Protein AF-A0A9D7RSH6-F1 (afdb_monomer)

Solvent-accessible surface area (backbone atoms only — not comparable to full-atom values): 16339 Å² total; per-residue (Å²): 136,85,84,79,80,80,79,78,80,77,78,83,67,86,70,54,50,51,29,40,38,40,23,64,72,60,73,62,22,91,37,35,34,39,34,37,24,35,71,88,44,48,74,79,46,72,53,39,40,54,39,78,49,76,45,75,46,57,65,42,49,34,26,41,41,39,37,19,75,82,40,64,25,33,75,85,49,49,45,36,40,33,40,73,89,63,92,52,68,54,73,48,64,48,83,54,39,39,57,53,76,46,77,47,81,37,72,92,66,45,64,77,40,71,88,59,44,59,95,79,36,42,30,32,41,39,37,22,43,36,43,78,52,27,92,34,27,37,39,36,38,19,36,94,84,34,74,63,47,69,53,41,33,56,36,74,51,48,44,54,43,50,75,43,56,35,37,40,41,38,38,17,81,76,43,57,22,32,59,78,21,37,43,34,34,18,42,84,87,65,51,75,76,44,74,49,60,46,82,52,39,40,61,48,75,49,72,43,50,36,88,78,55,89,52,84,66,94,68,92,75,76,91,75,92,75,92,81,85,91,87,90,73,101,67,89,70,89,70,94,72,73,95,82,82,82,84,89,66,96,72,83,74,88,71,97,75,81,79,80,89,75,82,78,92,79,83,89,80,133

Mean predicted aligned error: 14.16 Å

Secondary structure (DSSP, 8-state):
------------PPP-EEEEEEE---TTGGGEEEEEEETTS-EEEEE-SSEEEEEEE-SEEEEEEEEESSSB--TT--EEEEESSSS-EEEE---SBSEEEEEEEESS--TT-TT-PPTT-EEEEEEE---S-GGGEEEEEEETTEEEEEEETT-EEEEEE-SEEEEEEEEETTSB--TT--EEEE-TTS-EEEEE---SBSEEEEEEEETT-----SSS------------S---------SS-----S-----S--------------

Radius of gyration: 22.79 Å; Cα contacts (8 Å, |Δi|>4): 551; chains: 1; bounding box: 54×53×78 Å

pLDDT: mean 76.97, std 23.94, range [24.97, 98.25]

Structure (mmCIF, N/CA/C/O backbone):
data_AF-A0A9D7RSH6-F1
#
_entry.id   AF-A0A9D7RSH6-F1
#
loop_
_atom_site.group_PDB
_atom_site.id
_atom_site.type_symbol
_atom_site.label_atom_id
_atom_site.label_alt_id
_atom_site.label_comp_id
_atom_site.label_asym_id
_atom_site.label_entity_id
_atom_site.label_seq_id
_atom_site.pdbx_PDB_ins_code
_atom_site.Cartn_x
_atom_site.Cartn_y
_atom_site.Cartn_z
_atom_site.occupancy
_atom_site.B_iso_or_equiv
_atom_site.auth_seq_id
_atom_site.auth_comp_id
_atom_site.auth_asym_id
_atom_site.auth_atom_id
_atom_site.pdbx_PDB_model_num
ATOM 1 N N . MET A 1 1 ? -21.575 -18.033 -53.664 1.00 45.16 1 MET A N 1
ATOM 2 C CA . MET A 1 1 ? -20.459 -17.195 -53.187 1.00 45.16 1 MET A CA 1
ATOM 3 C C . MET A 1 1 ? -20.477 -17.285 -51.669 1.00 45.16 1 MET A C 1
ATOM 5 O O . MET A 1 1 ? -21.294 -16.625 -51.048 1.00 45.16 1 MET A O 1
ATOM 9 N N . HIS A 1 2 ? -19.735 -18.239 -51.100 1.00 44.03 2 HIS A N 1
ATOM 10 C CA . HIS A 1 2 ? -19.647 -18.417 -49.647 1.00 44.03 2 HIS A CA 1
ATOM 11 C C . HIS A 1 2 ? -18.603 -17.429 -49.134 1.00 44.03 2 HIS A C 1
ATOM 13 O O . HIS A 1 2 ? -17.428 -17.548 -49.476 1.00 44.03 2 HIS A O 1
ATOM 19 N N . LEU A 1 3 ? -19.058 -16.417 -48.401 1.00 42.12 3 LEU A N 1
ATOM 20 C CA . LEU A 1 3 ? -18.201 -15.422 -47.776 1.00 42.12 3 LEU A CA 1
ATOM 21 C C . LEU A 1 3 ? -17.600 -16.057 -46.517 1.00 42.12 3 LEU A C 1
ATOM 23 O O . LEU A 1 3 ? -18.289 -16.240 -45.518 1.00 42.12 3 LEU A O 1
ATOM 27 N N . LEU A 1 4 ? -16.337 -16.466 -46.609 1.00 45.03 4 LEU A N 1
ATOM 28 C CA . LEU A 1 4 ? -15.576 -16.985 -45.481 1.00 45.03 4 LEU A CA 1
ATOM 29 C C . LEU A 1 4 ? -15.123 -15.787 -44.631 1.00 45.03 4 LEU A C 1
ATOM 31 O O . LEU A 1 4 ? -14.214 -15.058 -45.022 1.00 45.03 4 LEU A O 1
ATOM 35 N N . LEU A 1 5 ? -15.790 -15.557 -43.501 1.00 51.59 5 LEU A N 1
ATOM 36 C CA . LEU A 1 5 ? -15.330 -14.629 -42.468 1.00 51.59 5 LEU A CA 1
ATOM 37 C C . LEU A 1 5 ? -14.086 -15.239 -41.811 1.00 51.59 5 LEU A C 1
ATOM 39 O O . LEU A 1 5 ? -14.193 -16.165 -41.010 1.00 51.59 5 LEU A O 1
ATOM 43 N N . MET A 1 6 ? -12.901 -14.749 -42.178 1.00 48.19 6 MET A N 1
ATOM 44 C CA . MET A 1 6 ? -11.692 -14.986 -41.394 1.00 48.19 6 MET A CA 1
ATOM 45 C C . MET A 1 6 ? -11.809 -14.170 -40.106 1.00 48.19 6 MET A C 1
ATOM 47 O O . MET A 1 6 ? -11.619 -12.956 -40.120 1.00 48.19 6 MET A O 1
ATOM 51 N N . ALA A 1 7 ? -12.152 -14.835 -39.005 1.00 54.75 7 ALA A N 1
ATOM 52 C CA . ALA A 1 7 ? -11.973 -14.275 -37.677 1.00 54.75 7 ALA A CA 1
ATOM 53 C C . ALA A 1 7 ? -10.465 -14.172 -37.417 1.00 54.75 7 ALA A C 1
ATOM 55 O O . ALA A 1 7 ? -9.777 -15.185 -37.292 1.00 54.75 7 ALA A O 1
ATOM 56 N N . TRP A 1 8 ? -9.947 -12.947 -37.399 1.00 47.78 8 TRP A N 1
ATOM 57 C CA . TRP A 1 8 ? -8.627 -12.667 -36.858 1.00 47.78 8 TRP A CA 1
ATOM 58 C C . TRP A 1 8 ? -8.730 -12.834 -35.345 1.00 47.78 8 TRP A C 1
ATOM 60 O O . TRP A 1 8 ? -9.403 -12.051 -34.678 1.00 47.78 8 TRP A O 1
ATOM 70 N N . SER A 1 9 ? -8.108 -13.877 -34.803 1.00 55.28 9 SER A N 1
ATOM 71 C CA . SER A 1 9 ? -7.824 -13.940 -33.375 1.00 55.28 9 SER A CA 1
ATOM 72 C C . SER A 1 9 ? -6.765 -12.880 -33.085 1.00 55.28 9 SER A C 1
ATOM 74 O O . SER A 1 9 ? -5.582 -13.101 -33.344 1.00 55.28 9 SER A O 1
ATOM 76 N N . ALA A 1 10 ? -7.189 -11.709 -32.614 1.00 47.53 10 ALA A N 1
ATOM 77 C CA . ALA A 1 10 ? -6.279 -10.799 -31.944 1.00 47.53 10 ALA A CA 1
ATOM 78 C C . ALA A 1 10 ? -5.839 -11.501 -30.658 1.00 47.53 10 ALA A C 1
ATOM 80 O O . ALA A 1 10 ? -6.637 -11.692 -29.743 1.00 47.53 10 ALA A O 1
ATOM 81 N N . SER A 1 11 ? -4.593 -11.963 -30.625 1.00 47.50 11 SER A N 1
ATOM 82 C CA . SER A 1 11 ? -3.943 -12.303 -29.368 1.00 47.50 11 SER A CA 1
ATOM 83 C C . SER A 1 11 ? -3.921 -11.022 -28.538 1.00 47.50 11 SER A C 1
ATOM 85 O O . SER A 1 11 ? -3.304 -10.044 -28.955 1.00 47.50 11 SER A O 1
ATOM 87 N N . ALA A 1 12 ? -4.650 -10.996 -27.425 1.00 46.03 12 ALA A N 1
ATOM 88 C CA . ALA A 1 12 ? -4.533 -9.931 -26.442 1.00 46.03 12 ALA A CA 1
ATOM 89 C C . ALA A 1 12 ? -3.177 -10.117 -25.754 1.00 46.03 12 ALA A C 1
ATOM 91 O O . ALA A 1 12 ? -3.017 -10.994 -24.909 1.00 46.03 12 ALA A O 1
ATOM 92 N N . TRP A 1 13 ? -2.173 -9.376 -26.209 1.00 46.97 13 TRP A N 1
ATOM 93 C CA . TRP A 1 13 ? -0.943 -9.205 -25.449 1.00 46.97 13 TRP A CA 1
ATOM 94 C C . TRP A 1 13 ? -1.297 -8.269 -24.297 1.00 46.97 13 TRP A C 1
ATOM 96 O O . TRP A 1 13 ? -1.930 -7.241 -24.546 1.00 46.97 13 TRP A O 1
ATOM 106 N N . ALA A 1 14 ? -0.945 -8.632 -23.063 1.00 52.25 14 ALA A N 1
ATOM 107 C CA . ALA A 1 14 ? -0.960 -7.670 -21.970 1.00 52.25 14 ALA A CA 1
ATOM 108 C C . ALA A 1 14 ? -0.128 -6.459 -22.421 1.00 52.25 14 ALA A C 1
ATOM 110 O O . ALA A 1 14 ? 1.012 -6.631 -22.860 1.00 52.25 14 ALA A O 1
ATOM 111 N N . GLN A 1 15 ? -0.741 -5.277 -22.440 1.00 77.62 15 GLN A N 1
ATOM 112 C CA . GLN A 1 15 ? -0.022 -4.041 -22.713 1.00 77.62 15 GLN A CA 1
ATOM 113 C C . GLN A 1 15 ? 0.612 -3.607 -21.393 1.00 77.62 15 GLN A C 1
ATOM 115 O O . GLN A 1 15 ? -0.079 -3.550 -20.381 1.00 77.62 15 GLN A O 1
ATOM 120 N N . CYS A 1 16 ? 1.921 -3.393 -21.406 1.00 88.88 16 CYS A N 1
ATOM 121 C CA . CYS A 1 16 ? 2.667 -2.801 -20.306 1.00 88.88 16 CYS A CA 1
ATOM 122 C C . CYS A 1 16 ? 3.519 -1.661 -20.858 1.00 88.88 16 CYS A C 1
ATOM 124 O O . CYS A 1 16 ? 3.879 -1.671 -22.043 1.00 88.88 16 CYS A O 1
ATOM 126 N N . SER A 1 17 ? 3.808 -0.701 -19.991 1.00 91.56 17 SER A N 1
ATOM 127 C CA . SER A 1 17 ? 4.704 0.422 -20.251 1.00 91.56 17 SER A CA 1
ATOM 128 C C . SER A 1 17 ? 6.061 0.121 -19.610 1.00 91.56 17 SER A C 1
ATOM 130 O O . SER A 1 17 ? 6.138 -0.634 -18.637 1.00 91.56 17 SER A O 1
ATOM 132 N N . ASN A 1 18 ? 7.153 0.630 -20.189 1.00 95.00 18 ASN A N 1
ATOM 133 C CA . ASN A 1 18 ? 8.483 0.409 -19.620 1.00 95.00 18 ASN A CA 1
ATOM 134 C C . ASN A 1 18 ? 8.782 1.476 -18.570 1.00 95.00 18 ASN A C 1
ATOM 136 O O . ASN A 1 18 ? 8.696 2.671 -18.858 1.00 95.00 18 ASN A O 1
ATOM 140 N N . TYR A 1 19 ? 9.194 1.024 -17.393 1.00 96.50 19 TYR A N 1
ATOM 141 C CA . TYR A 1 19 ? 9.607 1.866 -16.282 1.00 96.50 19 TYR A CA 1
ATOM 142 C C . TYR A 1 19 ? 11.041 1.536 -15.889 1.00 96.50 19 TYR A C 1
ATOM 144 O O . TYR A 1 19 ? 11.410 0.360 -15.862 1.00 96.50 19 TYR A O 1
ATOM 152 N N . ALA A 1 20 ? 11.833 2.550 -15.560 1.00 97.56 20 ALA A N 1
ATOM 153 C CA . ALA A 1 20 ? 13.077 2.369 -14.826 1.00 97.56 20 ALA A CA 1
ATOM 154 C C . ALA A 1 20 ? 12.808 2.570 -13.337 1.00 97.56 20 ALA A C 1
ATOM 156 O O . ALA A 1 20 ? 12.174 3.542 -12.943 1.00 97.56 20 ALA A O 1
ATOM 157 N N . ILE A 1 21 ? 13.281 1.631 -12.523 1.00 98.25 21 ILE A N 1
ATOM 158 C CA . ILE A 1 21 ? 13.309 1.746 -11.068 1.00 98.25 21 ILE A CA 1
ATOM 159 C C . ILE A 1 21 ? 14.763 1.903 -10.657 1.00 98.25 21 ILE A C 1
ATOM 161 O O . ILE A 1 21 ? 15.603 1.071 -11.025 1.00 98.25 21 ILE A O 1
ATOM 165 N N . SER A 1 22 ? 15.052 2.920 -9.856 1.00 97.75 22 SER A N 1
ATOM 166 C CA . SER A 1 22 ? 16.395 3.174 -9.351 1.00 97.75 22 SER A CA 1
ATOM 167 C C . SER A 1 22 ? 16.401 3.512 -7.872 1.00 97.75 22 SER A C 1
ATOM 169 O O . SER A 1 22 ? 15.460 4.083 -7.340 1.00 97.75 22 SER A O 1
ATOM 171 N N . MET A 1 23 ? 17.498 3.162 -7.212 1.00 97.38 23 MET A N 1
ATOM 172 C CA . MET A 1 23 ? 17.785 3.573 -5.848 1.00 97.38 23 MET A CA 1
ATOM 173 C C . MET A 1 23 ? 19.296 3.789 -5.719 1.00 97.38 23 MET A C 1
ATOM 175 O O . MET A 1 23 ? 20.070 2.901 -6.101 1.00 97.38 23 MET A O 1
ATOM 179 N N . PRO A 1 24 ? 19.757 4.953 -5.238 1.00 96.06 24 PRO A N 1
ATOM 180 C CA . PRO A 1 24 ? 21.179 5.239 -5.136 1.00 96.06 24 PRO A CA 1
ATOM 181 C C . PRO A 1 24 ? 21.860 4.405 -4.042 1.00 96.06 24 PRO A C 1
ATOM 183 O O . PRO A 1 24 ? 21.219 3.837 -3.165 1.00 96.06 24 PRO A O 1
ATOM 186 N N . ASP A 1 25 ? 23.190 4.348 -4.106 1.00 95.25 25 ASP A N 1
ATOM 187 C CA . ASP A 1 25 ? 24.035 3.868 -3.007 1.00 95.25 25 ASP A CA 1
ATOM 188 C C . ASP A 1 25 ? 24.193 4.982 -1.956 1.00 95.25 25 ASP A C 1
ATOM 190 O O . ASP A 1 25 ? 24.193 6.168 -2.312 1.00 95.25 25 ASP A O 1
ATOM 194 N N . GLY A 1 26 ? 24.371 4.630 -0.684 1.00 91.69 26 GLY A N 1
ATOM 195 C CA . GLY A 1 26 ? 24.457 5.606 0.399 1.00 91.69 26 GLY A CA 1
ATOM 196 C C . GLY A 1 26 ? 24.722 5.016 1.780 1.00 91.69 26 GLY A C 1
ATOM 197 O O . GLY A 1 26 ? 24.923 3.817 1.945 1.00 91.69 26 GLY A O 1
ATOM 198 N N . ASP A 1 27 ? 24.747 5.891 2.785 1.00 87.50 27 ASP A N 1
ATOM 199 C CA . ASP A 1 27 ? 24.724 5.449 4.180 1.00 87.50 27 ASP A CA 1
ATOM 200 C C . ASP A 1 27 ? 23.341 4.819 4.462 1.00 87.50 27 ASP A C 1
ATOM 202 O O . ASP A 1 27 ? 22.338 5.320 3.960 1.00 87.50 27 ASP A O 1
ATOM 206 N N . GLY A 1 28 ? 23.299 3.697 5.190 1.00 83.06 28 GLY A N 1
ATOM 207 C CA . GLY A 1 28 ? 22.054 2.950 5.444 1.00 83.06 28 GLY A CA 1
ATOM 208 C C . GLY A 1 28 ? 21.636 1.994 4.312 1.00 83.06 28 GLY A C 1
ATOM 209 O O . GLY A 1 28 ? 20.611 1.328 4.392 1.00 83.06 28 GLY A O 1
ATOM 210 N N . ASP A 1 29 ? 22.437 1.835 3.256 1.00 89.62 29 ASP A N 1
ATOM 211 C CA . ASP A 1 29 ? 22.107 0.967 2.114 1.00 89.62 29 ASP A CA 1
ATOM 212 C C . ASP A 1 29 ? 21.763 -0.489 2.504 1.00 89.62 29 ASP A C 1
ATOM 214 O O . ASP A 1 29 ? 20.804 -1.081 2.003 1.00 89.62 29 ASP A O 1
ATOM 218 N N . MET A 1 30 ? 22.526 -1.062 3.441 1.00 91.50 30 MET A N 1
ATOM 219 C CA . MET A 1 30 ? 22.414 -2.464 3.864 1.00 91.50 30 MET A CA 1
ATOM 220 C C . MET A 1 30 ? 21.165 -2.788 4.691 1.00 91.50 30 MET A C 1
ATOM 222 O O . MET A 1 30 ? 20.854 -3.970 4.860 1.00 91.50 30 MET A O 1
ATOM 226 N N . GLU A 1 31 ? 20.488 -1.786 5.247 1.00 94.88 31 GLU A N 1
ATOM 227 C CA . GLU A 1 31 ? 19.272 -1.976 6.047 1.00 94.88 31 GLU A CA 1
ATOM 228 C C . GLU A 1 31 ? 17.984 -1.785 5.245 1.00 94.88 31 GLU A C 1
ATOM 230 O O . GLU A 1 31 ? 16.930 -2.253 5.684 1.00 94.88 31 GLU A O 1
ATOM 235 N N . ILE A 1 32 ? 18.086 -1.209 4.044 1.00 96.56 32 ILE A N 1
ATOM 236 C CA . ILE A 1 32 ? 16.965 -0.949 3.146 1.00 96.56 32 ILE A CA 1
ATOM 237 C C . ILE A 1 32 ? 16.562 -2.216 2.396 1.00 96.56 32 ILE A C 1
ATOM 239 O O . ILE A 1 32 ? 17.363 -2.866 1.717 1.00 96.56 32 ILE A O 1
ATOM 243 N N . SER A 1 33 ? 15.268 -2.522 2.429 1.00 96.94 33 SER A N 1
ATOM 244 C CA . SER A 1 33 ? 14.661 -3.446 1.473 1.00 96.94 33 SER A CA 1
ATOM 245 C C . SER A 1 33 ? 13.260 -2.999 1.088 1.00 96.94 33 SER A C 1
ATOM 247 O O . SER A 1 33 ? 12.566 -2.343 1.862 1.00 96.94 33 SER A O 1
ATOM 249 N N . TRP A 1 34 ? 12.836 -3.345 -0.123 1.00 97.38 34 TRP A N 1
ATOM 250 C CA . TRP A 1 34 ? 11.531 -2.953 -0.637 1.00 97.38 34 TRP A CA 1
ATOM 251 C C . TRP A 1 34 ? 10.928 -4.008 -1.564 1.00 97.38 34 TRP A C 1
ATOM 253 O O . TRP A 1 34 ? 11.614 -4.902 -2.073 1.00 97.38 34 TRP A O 1
ATOM 263 N N . SER A 1 35 ? 9.617 -3.937 -1.775 1.00 96.88 35 SER A N 1
ATOM 264 C CA . SER A 1 35 ? 8.898 -4.763 -2.753 1.00 96.88 35 SER A CA 1
ATOM 265 C C . SER A 1 35 ? 7.771 -3.972 -3.400 1.00 96.88 35 SER A C 1
ATOM 267 O O . SER A 1 35 ? 6.958 -3.390 -2.696 1.00 96.88 35 SER A O 1
ATOM 269 N N . LEU A 1 36 ? 7.708 -3.984 -4.729 1.00 96.25 36 LEU A N 1
ATOM 270 C CA . LEU A 1 36 ? 6.624 -3.400 -5.511 1.00 96.25 36 LEU A CA 1
ATOM 271 C C . LEU A 1 36 ? 5.597 -4.489 -5.826 1.00 96.25 36 LEU A C 1
ATOM 273 O O . LEU A 1 36 ? 5.918 -5.487 -6.482 1.00 96.25 36 LEU A O 1
ATOM 277 N N . VAL A 1 37 ? 4.376 -4.300 -5.345 1.00 92.56 37 VAL A N 1
ATOM 278 C CA . VAL A 1 37 ? 3.291 -5.285 -5.406 1.00 92.56 37 VAL A CA 1
ATOM 279 C C . VAL A 1 37 ? 2.092 -4.672 -6.112 1.00 92.56 37 VAL A C 1
ATOM 281 O O . VAL A 1 37 ? 1.801 -3.505 -5.890 1.00 92.56 37 VAL A O 1
ATOM 284 N N . ASP A 1 38 ? 1.391 -5.428 -6.952 1.00 88.69 38 ASP A N 1
ATOM 285 C CA . ASP A 1 38 ? 0.098 -4.985 -7.478 1.00 88.69 38 ASP A CA 1
ATOM 286 C C . ASP A 1 38 ? -1.062 -5.266 -6.502 1.00 88.69 38 ASP A C 1
ATOM 288 O O . ASP A 1 38 ? -0.938 -5.973 -5.499 1.00 88.69 38 ASP A O 1
ATOM 292 N N . GLN A 1 39 ? -2.233 -4.728 -6.823 1.00 80.88 39 GLN A N 1
ATOM 293 C CA . GLN A 1 39 ? -3.479 -4.935 -6.074 1.00 80.88 39 GLN A CA 1
ATOM 294 C C . GLN A 1 39 ? -3.948 -6.403 -5.963 1.00 80.88 39 GLN A C 1
ATOM 296 O O . GLN A 1 39 ? -4.724 -6.733 -5.064 1.00 80.88 39 GLN A O 1
ATOM 301 N N . ASP A 1 40 ? -3.485 -7.298 -6.845 1.00 83.25 40 ASP A N 1
ATOM 302 C CA . ASP A 1 40 ? -3.774 -8.738 -6.777 1.00 83.25 40 ASP A CA 1
ATOM 303 C C . ASP A 1 40 ? -2.784 -9.473 -5.841 1.00 83.25 40 ASP A C 1
ATOM 305 O O . ASP A 1 40 ? -2.880 -10.690 -5.635 1.00 83.25 40 ASP A O 1
ATOM 309 N N . GLY A 1 41 ? -1.859 -8.733 -5.217 1.00 85.25 41 GLY A N 1
ATOM 310 C CA . GLY A 1 41 ? -0.841 -9.244 -4.303 1.00 85.25 41 GLY A CA 1
ATOM 311 C C . GLY A 1 41 ? 0.360 -9.864 -5.019 1.00 85.25 41 GLY A C 1
ATOM 312 O O . GLY A 1 41 ? 1.124 -10.606 -4.394 1.00 85.25 41 GLY A O 1
ATOM 313 N N . VAL A 1 42 ? 0.530 -9.615 -6.321 1.00 89.81 42 VAL A N 1
ATOM 314 C CA . VAL A 1 42 ? 1.669 -10.112 -7.101 1.00 89.81 42 VAL A CA 1
ATOM 315 C C . VAL A 1 42 ? 2.855 -9.178 -6.915 1.00 89.81 42 VAL A C 1
ATOM 317 O O . VAL A 1 42 ? 2.769 -7.982 -7.171 1.00 89.81 42 VAL A O 1
ATOM 320 N N . ILE A 1 43 ? 3.993 -9.736 -6.504 1.00 92.50 43 ILE A N 1
ATOM 321 C CA . ILE A 1 43 ? 5.254 -8.997 -6.406 1.00 92.50 43 ILE A CA 1
ATOM 322 C C . ILE A 1 43 ? 5.867 -8.894 -7.806 1.00 92.50 43 ILE A C 1
ATOM 324 O O . ILE A 1 43 ? 6.250 -9.909 -8.392 1.00 92.50 43 ILE A O 1
ATOM 328 N N . TRP A 1 44 ? 5.981 -7.673 -8.323 1.00 95.06 44 TRP A N 1
ATOM 329 C CA . TRP A 1 44 ? 6.575 -7.381 -9.631 1.00 95.06 44 TRP A CA 1
ATOM 330 C C . TRP A 1 44 ? 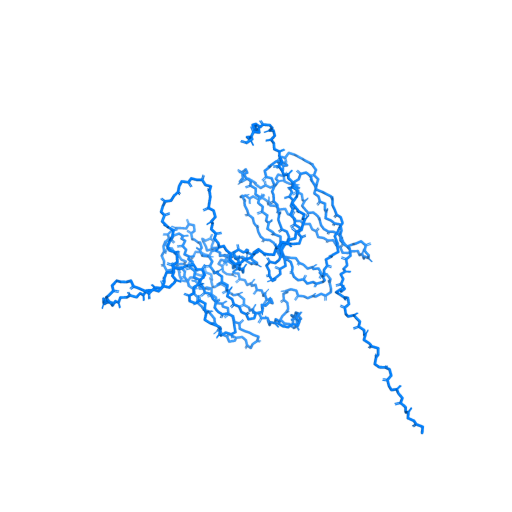8.072 -7.096 -9.548 1.00 95.06 44 TRP A C 1
ATOM 332 O O . TRP A 1 44 ? 8.823 -7.455 -10.455 1.00 95.06 44 TRP A O 1
ATOM 342 N N . ALA A 1 45 ? 8.514 -6.481 -8.452 1.00 96.31 45 ALA A N 1
ATOM 343 C CA . ALA A 1 45 ? 9.916 -6.173 -8.207 1.00 96.31 45 ALA A CA 1
ATOM 344 C C . ALA A 1 45 ? 10.227 -6.178 -6.710 1.00 96.31 45 ALA A C 1
ATOM 346 O O . ALA A 1 45 ? 9.355 -5.929 -5.881 1.00 96.31 45 ALA A O 1
ATOM 347 N N . SER A 1 46 ? 11.482 -6.442 -6.361 1.00 96.94 46 SER A N 1
ATOM 348 C CA . SER A 1 46 ? 11.980 -6.333 -4.989 1.00 96.94 46 SER A CA 1
ATOM 349 C C . SER A 1 46 ? 13.475 -6.057 -5.001 1.00 96.94 46 SER A C 1
ATOM 351 O O . SER A 1 46 ? 14.185 -6.608 -5.850 1.00 96.94 46 SER A O 1
ATOM 353 N N . GLY A 1 47 ? 13.963 -5.285 -4.037 1.00 96.75 47 GLY A N 1
ATOM 354 C CA . GLY A 1 47 ? 15.366 -4.891 -3.983 1.00 96.75 47 GLY A CA 1
ATOM 355 C C . GLY A 1 47 ? 15.769 -4.261 -2.655 1.00 96.75 47 GLY A C 1
ATOM 356 O O . GLY A 1 47 ? 15.063 -4.382 -1.656 1.00 96.75 47 GLY A O 1
ATOM 357 N N . GLY A 1 48 ? 16.929 -3.613 -2.672 1.00 96.31 48 GLY A N 1
ATOM 358 C CA . GLY A 1 48 ? 17.470 -2.751 -1.619 1.00 96.31 48 GLY A CA 1
ATOM 359 C C . GLY A 1 48 ? 18.285 -1.634 -2.275 1.00 96.31 48 GLY A C 1
ATOM 360 O O . GLY A 1 48 ? 18.188 -1.463 -3.489 1.00 96.31 48 GLY A O 1
ATOM 361 N N . ALA A 1 49 ? 19.092 -0.901 -1.518 1.00 95.94 49 ALA A N 1
ATOM 362 C CA . ALA A 1 49 ? 20.005 0.092 -2.079 1.00 95.94 49 ALA A CA 1
ATOM 363 C C . ALA A 1 49 ? 21.418 -0.506 -2.279 1.00 95.94 49 ALA A C 1
ATOM 365 O O . ALA A 1 49 ? 21.871 -1.288 -1.439 1.00 95.94 49 ALA A O 1
ATOM 366 N N . PRO A 1 50 ? 22.131 -0.173 -3.373 1.00 97.31 50 PRO A N 1
ATOM 367 C CA . PRO A 1 50 ? 21.631 0.450 -4.601 1.00 97.31 50 PRO A CA 1
ATOM 368 C C . PRO A 1 50 ? 20.802 -0.511 -5.474 1.00 97.31 50 PRO A C 1
ATOM 370 O O . PRO A 1 50 ? 20.972 -1.733 -5.426 1.00 97.31 50 PRO A O 1
ATOM 373 N N . TYR A 1 51 ? 19.979 0.052 -6.360 1.00 97.94 51 TYR A N 1
ATOM 374 C CA . TYR A 1 51 ? 19.201 -0.679 -7.364 1.00 97.94 51 TYR A CA 1
ATOM 375 C C . TYR A 1 51 ? 19.099 0.098 -8.681 1.00 97.94 51 TYR A C 1
ATOM 377 O O . TYR A 1 51 ? 19.049 1.323 -8.681 1.00 97.94 51 TYR A O 1
ATOM 385 N N . ASP A 1 52 ? 19.060 -0.620 -9.802 1.00 97.62 52 ASP A N 1
ATOM 386 C CA . ASP A 1 52 ? 18.829 -0.068 -11.142 1.00 97.62 52 ASP A CA 1
ATOM 387 C C . ASP A 1 52 ? 18.310 -1.199 -12.043 1.00 97.62 52 ASP A C 1
ATOM 389 O O . ASP A 1 52 ? 19.008 -2.201 -12.262 1.00 97.62 52 ASP A O 1
ATOM 393 N N . ALA A 1 53 ? 17.061 -1.091 -12.498 1.00 97.44 53 ALA A N 1
ATOM 394 C CA . ALA A 1 53 ? 16.489 -2.017 -13.469 1.00 97.44 53 ALA A CA 1
ATOM 395 C C . ALA A 1 53 ? 15.342 -1.390 -14.265 1.00 97.44 53 ALA A C 1
ATOM 397 O O . ALA A 1 53 ? 14.553 -0.611 -13.740 1.00 97.44 53 ALA A O 1
ATOM 398 N N . GLU A 1 54 ? 15.183 -1.846 -15.507 1.00 97.19 54 GLU A N 1
ATOM 399 C CA . GLU A 1 54 ? 14.019 -1.549 -16.341 1.00 97.19 54 GLU A CA 1
ATOM 400 C C . GLU A 1 54 ? 13.036 -2.728 -16.328 1.00 97.19 54 GLU A C 1
ATOM 402 O O . GLU A 1 54 ? 13.432 -3.887 -16.502 1.00 97.19 54 GLU A O 1
ATOM 407 N N . LEU A 1 55 ? 11.747 -2.441 -16.148 1.00 95.19 55 LEU A N 1
ATOM 408 C CA . LEU A 1 55 ? 10.666 -3.423 -16.087 1.00 95.19 55 LEU A CA 1
ATOM 409 C C . LEU A 1 55 ? 9.492 -2.991 -16.966 1.00 95.19 55 LEU A C 1
ATOM 411 O O . LEU A 1 55 ? 9.186 -1.810 -17.083 1.00 95.19 55 LEU A O 1
ATOM 415 N N . CYS A 1 56 ? 8.799 -3.969 -17.548 1.00 93.88 56 CYS A N 1
ATOM 416 C CA . CYS A 1 56 ? 7.531 -3.728 -18.231 1.00 93.88 56 CYS A CA 1
ATOM 417 C C . CYS A 1 56 ? 6.396 -3.965 -17.235 1.00 93.88 56 CYS A C 1
ATOM 419 O O . CYS A 1 56 ? 6.120 -5.118 -16.890 1.00 93.88 56 CYS A O 1
ATOM 421 N N . LEU A 1 57 ? 5.772 -2.885 -16.764 1.00 92.75 57 LEU A N 1
ATOM 422 C CA . LEU A 1 57 ? 4.695 -2.922 -15.774 1.00 92.75 57 LEU A CA 1
ATOM 423 C C . LEU A 1 57 ? 3.366 -2.554 -16.450 1.00 92.75 57 LEU A C 1
ATOM 425 O O . LEU A 1 57 ? 3.314 -1.582 -17.209 1.00 92.75 57 LEU A O 1
ATOM 429 N N . PRO A 1 58 ? 2.310 -3.366 -16.281 1.00 89.75 58 PRO A N 1
ATOM 430 C CA . PRO A 1 58 ? 0.962 -2.977 -16.671 1.00 89.75 58 PRO A CA 1
ATOM 431 C C . PRO A 1 58 ? 0.509 -1.698 -15.965 1.00 89.75 58 PRO A C 1
ATOM 433 O O . PRO A 1 58 ? 0.901 -1.443 -14.831 1.00 89.75 58 PRO A O 1
ATOM 436 N N . ASP A 1 59 ? -0.370 -0.940 -16.614 1.00 86.25 59 ASP A N 1
ATOM 437 C CA . ASP A 1 59 ? -1.066 0.164 -15.959 1.00 86.25 59 ASP A CA 1
ATOM 438 C C . ASP A 1 59 ? -1.930 -0.384 -14.808 1.00 86.25 59 ASP A C 1
ATOM 440 O O . ASP A 1 59 ? -2.593 -1.423 -14.949 1.00 86.25 59 ASP A O 1
ATOM 444 N N . GLY A 1 60 ? -1.949 0.319 -13.681 1.00 83.81 60 GLY A N 1
ATOM 445 C CA . GLY A 1 60 ? -2.756 -0.044 -12.525 1.00 83.81 60 GLY A CA 1
ATOM 446 C C . GLY A 1 60 ? -2.193 0.450 -11.200 1.00 83.81 60 GLY A C 1
ATOM 447 O O . GLY A 1 60 ? -1.256 1.246 -11.146 1.00 83.81 60 GLY A O 1
ATOM 448 N N . CYS A 1 61 ? -2.791 -0.067 -10.128 1.00 85.75 61 CYS A N 1
ATOM 449 C CA . CYS A 1 61 ? -2.455 0.294 -8.761 1.00 85.75 61 CYS A CA 1
ATOM 450 C C . CYS A 1 61 ? -1.396 -0.619 -8.183 1.00 85.75 61 CYS A C 1
ATOM 452 O O . CYS A 1 61 ? -1.561 -1.845 -8.132 1.00 85.75 61 CYS A O 1
ATOM 454 N N . TYR A 1 62 ? -0.342 0.023 -7.700 1.00 90.00 62 TYR A N 1
ATOM 455 C CA . TYR A 1 62 ? 0.776 -0.628 -7.064 1.00 90.00 62 TYR A CA 1
ATOM 456 C C . TYR A 1 62 ? 0.954 -0.132 -5.645 1.00 90.00 62 TYR A C 1
ATOM 458 O O . TYR A 1 62 ? 0.467 0.915 -5.226 1.00 90.00 62 TYR A O 1
ATOM 466 N N . THR A 1 63 ? 1.677 -0.940 -4.901 1.00 90.94 63 THR A N 1
ATOM 467 C CA . THR A 1 63 ? 1.943 -0.758 -3.500 1.00 90.94 63 THR A CA 1
ATOM 468 C C . THR A 1 63 ? 3.422 -1.025 -3.275 1.00 90.94 63 THR A C 1
ATOM 470 O O . THR A 1 63 ? 3.904 -2.139 -3.501 1.00 90.94 63 THR A O 1
ATOM 473 N N . LEU A 1 64 ? 4.148 0.004 -2.853 1.00 95.12 64 LEU A N 1
ATOM 474 C CA . LEU A 1 64 ? 5.532 -0.093 -2.431 1.00 95.12 64 LEU A CA 1
ATOM 475 C C . LEU A 1 64 ? 5.570 -0.477 -0.950 1.00 95.12 64 LEU A C 1
ATOM 477 O O . LEU A 1 64 ? 5.145 0.268 -0.071 1.00 95.12 64 LEU A O 1
ATOM 481 N N . LEU A 1 65 ? 6.091 -1.667 -0.676 1.00 94.56 65 LEU A N 1
ATOM 482 C CA . LEU A 1 65 ? 6.421 -2.119 0.669 1.00 94.56 65 LEU A CA 1
ATOM 483 C C . LEU A 1 65 ? 7.825 -1.644 0.994 1.00 94.56 65 LEU A C 1
ATOM 485 O O . LEU A 1 65 ? 8.764 -2.014 0.290 1.00 94.56 65 LEU A O 1
ATOM 489 N N . MET A 1 66 ? 7.963 -0.860 2.055 1.00 95.44 66 MET A N 1
ATOM 490 C CA . MET A 1 66 ? 9.210 -0.210 2.435 1.00 95.44 66 MET A CA 1
ATOM 491 C C . MET A 1 66 ? 9.658 -0.783 3.772 1.00 95.44 66 MET A C 1
ATOM 493 O O . MET A 1 66 ? 8.875 -0.827 4.719 1.00 95.44 66 MET A O 1
ATOM 497 N N . PHE A 1 67 ? 10.903 -1.242 3.865 1.00 94.69 67 PHE A N 1
ATOM 498 C CA . PHE A 1 67 ? 11.458 -1.835 5.076 1.00 94.69 67 PHE A CA 1
ATOM 499 C C . PHE A 1 67 ? 12.834 -1.257 5.375 1.00 94.69 67 PHE A C 1
ATOM 501 O O . PHE A 1 67 ? 13.644 -1.029 4.476 1.00 94.69 67 PHE A O 1
ATOM 508 N N . ASP A 1 68 ? 13.091 -1.078 6.661 1.00 95.12 68 ASP A N 1
ATOM 509 C CA . ASP A 1 68 ? 14.360 -0.647 7.217 1.00 95.12 68 ASP A CA 1
ATOM 510 C C . ASP A 1 68 ? 14.660 -1.454 8.490 1.00 95.12 68 ASP A C 1
ATOM 512 O O . ASP A 1 68 ? 13.894 -1.467 9.459 1.00 95.12 68 ASP A O 1
ATOM 516 N N . SER A 1 69 ? 15.779 -2.176 8.484 1.00 92.81 69 SER A N 1
ATOM 517 C CA . SER A 1 69 ? 16.202 -2.967 9.642 1.00 92.81 69 SER A CA 1
ATOM 518 C C . SER A 1 69 ? 16.844 -2.144 10.770 1.00 92.81 69 SER A C 1
ATOM 520 O O . SER A 1 69 ? 16.912 -2.650 11.897 1.00 92.81 69 SER A O 1
ATOM 522 N N . GLY A 1 70 ? 17.285 -0.911 10.492 1.00 89.69 70 GLY A N 1
ATOM 523 C CA . GLY A 1 70 ? 17.820 0.051 11.465 1.00 89.69 70 GLY A CA 1
ATOM 524 C C . GLY A 1 70 ? 16.733 0.661 12.344 1.00 89.69 70 GLY A C 1
ATOM 525 O O . GLY A 1 70 ? 16.895 0.802 13.564 1.00 89.69 70 GLY A O 1
ATOM 526 N N . GLY A 1 71 ? 15.557 0.874 11.758 1.00 90.56 71 GLY A N 1
ATOM 527 C CA . GLY A 1 71 ? 14.365 1.402 12.408 1.00 90.56 71 GLY A CA 1
ATOM 528 C C . GLY A 1 71 ? 14.332 2.927 12.505 1.00 90.56 71 GLY A C 1
ATOM 529 O O . GLY A 1 71 ? 13.482 3.462 13.226 1.00 90.56 71 GLY A O 1
ATOM 530 N N . ASP A 1 72 ? 15.245 3.615 11.834 1.00 90.44 72 ASP A N 1
ATOM 531 C CA . ASP A 1 72 ? 15.402 5.066 11.770 1.00 90.44 72 ASP A CA 1
ATOM 532 C C . ASP A 1 72 ? 15.076 5.658 10.393 1.00 90.44 72 ASP A C 1
ATOM 534 O O . ASP A 1 72 ? 15.002 6.882 10.271 1.00 90.44 72 ASP A O 1
ATOM 538 N N . GLY A 1 73 ? 14.719 4.821 9.422 1.00 93.12 73 GLY A N 1
ATOM 539 C CA . GLY A 1 73 ? 14.302 5.203 8.080 1.00 93.12 73 GLY A CA 1
ATOM 540 C C . GLY A 1 73 ? 15.368 4.895 7.033 1.00 93.12 73 GLY A C 1
ATOM 541 O O . GLY A 1 73 ? 16.320 4.174 7.277 1.00 93.12 73 GLY A O 1
ATOM 542 N N . TRP A 1 74 ? 15.207 5.430 5.827 1.00 96.06 74 TRP A N 1
ATOM 543 C CA . TRP A 1 74 ? 16.129 5.190 4.708 1.00 96.06 74 TRP A CA 1
ATOM 544 C C . TRP A 1 74 ? 17.268 6.210 4.626 1.00 96.06 74 TRP A C 1
ATOM 546 O O . TRP A 1 74 ? 17.847 6.397 3.561 1.00 96.06 74 TRP A O 1
ATOM 556 N N . ASP A 1 75 ? 17.554 6.928 5.716 1.00 93.31 75 ASP A N 1
ATOM 557 C CA . ASP A 1 75 ? 18.638 7.919 5.800 1.00 93.31 75 ASP A CA 1
ATOM 558 C C . ASP A 1 75 ? 18.643 8.981 4.676 1.00 93.31 75 ASP A C 1
ATOM 560 O O . ASP A 1 75 ? 19.662 9.595 4.345 1.00 93.31 75 ASP A O 1
ATOM 564 N N . GLY A 1 76 ? 17.460 9.264 4.122 1.00 92.31 76 GLY A N 1
ATOM 565 C CA . GLY A 1 76 ? 17.268 10.214 3.026 1.00 92.31 76 GLY A CA 1
ATOM 566 C C . GLY A 1 76 ? 17.617 9.666 1.640 1.00 92.31 76 GLY A C 1
ATOM 567 O O . GLY A 1 76 ? 17.806 10.462 0.722 1.00 92.31 76 GLY A O 1
ATOM 568 N N . LEU A 1 77 ? 17.734 8.344 1.490 1.00 95.62 77 LEU A N 1
ATOM 569 C CA . LEU A 1 77 ? 17.717 7.679 0.192 1.00 95.62 77 LEU A CA 1
ATOM 570 C C . LEU A 1 77 ? 16.277 7.575 -0.318 1.00 95.62 77 LEU A C 1
ATOM 572 O O . LEU A 1 77 ? 15.353 7.260 0.438 1.00 95.62 77 LEU A O 1
ATOM 576 N N . ASP A 1 78 ? 16.124 7.823 -1.614 1.00 95.88 78 ASP A N 1
ATOM 577 C CA . ASP A 1 78 ? 14.850 7.777 -2.320 1.00 95.88 78 ASP A CA 1
ATOM 578 C C . ASP A 1 78 ? 14.830 6.553 -3.242 1.00 95.88 78 ASP A C 1
ATOM 580 O O . ASP A 1 78 ? 15.824 6.229 -3.899 1.00 95.88 78 ASP A O 1
ATOM 584 N N . TRP A 1 79 ? 13.704 5.850 -3.256 1.00 97.94 79 TRP A N 1
ATOM 585 C CA . TRP A 1 79 ? 13.361 4.883 -4.288 1.00 97.94 79 TRP A CA 1
ATOM 586 C C . TRP A 1 79 ? 12.635 5.635 -5.399 1.00 97.94 79 TRP A C 1
ATOM 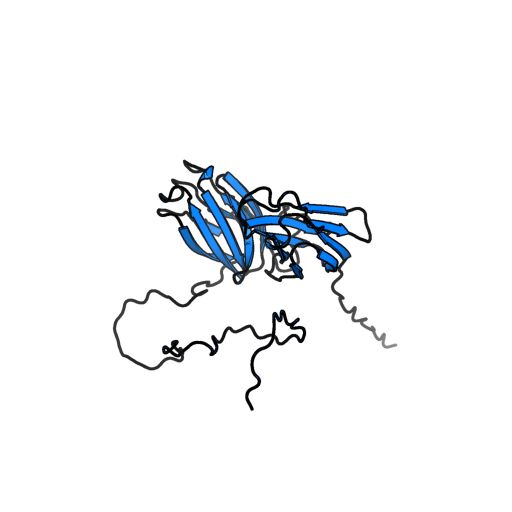588 O O . TRP A 1 79 ? 11.609 6.253 -5.137 1.00 97.94 79 TRP A O 1
ATOM 598 N N . ASP A 1 80 ? 13.151 5.586 -6.620 1.00 97.62 80 ASP A N 1
ATOM 599 C CA . ASP A 1 80 ? 12.599 6.299 -7.769 1.00 97.62 80 ASP A CA 1
ATOM 600 C C . ASP A 1 80 ? 12.008 5.315 -8.783 1.00 97.62 80 ASP A C 1
ATOM 602 O O . ASP A 1 80 ? 12.582 4.253 -9.053 1.00 97.62 80 ASP A O 1
ATOM 606 N N . ILE A 1 81 ? 10.903 5.709 -9.414 1.00 97.62 81 ILE A N 1
ATOM 607 C CA . ILE A 1 81 ? 10.348 5.046 -10.595 1.00 97.62 81 ILE A CA 1
ATOM 608 C C . ILE A 1 81 ? 10.014 6.078 -11.670 1.00 97.62 81 ILE A C 1
ATOM 610 O O . ILE A 1 81 ? 9.347 7.075 -11.414 1.00 97.62 81 ILE A O 1
ATOM 614 N N . GLU A 1 82 ? 10.457 5.838 -12.899 1.00 96.38 82 GLU A N 1
ATOM 615 C CA . GLU A 1 82 ? 10.229 6.736 -14.032 1.00 96.38 82 GLU A CA 1
ATOM 616 C C . GLU A 1 82 ? 9.728 5.976 -15.257 1.00 96.38 82 GLU A C 1
ATOM 618 O O . GLU A 1 82 ? 10.215 4.894 -15.589 1.00 96.38 82 GLU A O 1
ATOM 623 N N . ALA A 1 83 ? 8.741 6.542 -15.946 1.00 94.62 83 ALA A N 1
ATOM 624 C CA . ALA A 1 83 ? 8.261 6.013 -17.213 1.00 94.62 83 ALA A CA 1
ATOM 625 C C . ALA A 1 83 ? 9.229 6.400 -18.340 1.00 94.62 83 ALA A C 1
ATOM 627 O O . ALA A 1 83 ? 9.552 7.570 -18.539 1.00 94.62 83 ALA A O 1
ATOM 628 N N . LEU A 1 84 ? 9.675 5.415 -19.123 1.00 94.19 84 LEU A N 1
ATOM 629 C CA . LEU A 1 84 ? 10.676 5.637 -20.177 1.00 94.19 84 LEU A CA 1
ATOM 630 C C . LEU A 1 84 ? 10.091 6.252 -21.455 1.00 94.19 84 LEU A C 1
ATOM 632 O O . LEU A 1 84 ? 10.815 6.856 -22.250 1.00 94.19 84 LEU A O 1
ATOM 636 N N . ASP A 1 85 ? 8.790 6.062 -21.668 1.00 89.12 85 ASP A N 1
ATOM 637 C CA . ASP A 1 85 ? 8.088 6.452 -22.892 1.00 89.12 85 ASP A CA 1
ATOM 638 C C . ASP A 1 85 ? 7.247 7.738 -22.726 1.00 89.12 85 ASP A C 1
ATOM 640 O O . ASP A 1 85 ? 6.678 8.234 -23.706 1.00 89.12 85 ASP A O 1
ATOM 644 N N . ASP A 1 86 ? 7.203 8.322 -21.522 1.00 84.94 86 ASP A N 1
ATOM 645 C CA . ASP A 1 86 ? 6.533 9.593 -21.230 1.00 84.94 86 ASP A CA 1
ATOM 646 C C . ASP A 1 86 ? 7.346 10.472 -20.241 1.00 84.94 86 ASP A C 1
ATOM 648 O O . ASP A 1 86 ? 8.573 10.447 -20.268 1.00 84.94 86 ASP A O 1
ATOM 652 N N . ASN A 1 87 ? 6.707 11.375 -19.489 1.00 87.44 87 ASN A N 1
ATOM 653 C CA . ASN A 1 87 ? 7.376 12.284 -18.541 1.00 87.44 87 ASN A CA 1
ATOM 654 C C . ASN A 1 87 ? 6.809 12.136 -17.118 1.00 87.44 87 ASN A C 1
ATOM 656 O O . ASN A 1 87 ? 6.757 13.110 -16.360 1.00 87.44 87 ASN A O 1
ATOM 660 N N . TRP A 1 88 ? 6.308 10.953 -16.786 1.00 92.94 88 TRP A N 1
ATOM 661 C CA . TRP A 1 88 ? 5.856 10.598 -15.454 1.00 92.94 88 TRP A CA 1
ATOM 662 C C . TRP A 1 88 ? 7.008 9.991 -14.646 1.00 92.94 88 TRP A C 1
ATOM 664 O O . TRP A 1 88 ? 7.816 9.215 -15.158 1.00 92.94 88 TRP A O 1
ATOM 674 N N . SER A 1 89 ? 7.080 10.361 -13.375 1.00 94.12 89 SER A N 1
ATOM 675 C CA . SER A 1 89 ? 8.021 9.806 -12.409 1.00 94.12 89 SER A CA 1
ATOM 676 C C . SER A 1 89 ? 7.464 9.990 -11.008 1.00 94.12 89 SER A C 1
ATOM 678 O O . SER A 1 89 ? 6.831 11.019 -10.748 1.00 94.12 89 SER A O 1
ATOM 680 N N . ASP A 1 90 ? 7.792 9.072 -10.113 1.00 94.88 90 ASP A N 1
ATOM 681 C CA . ASP A 1 90 ? 7.508 9.175 -8.688 1.00 94.88 90 ASP A CA 1
ATOM 682 C C . ASP A 1 90 ? 8.737 8.808 -7.858 1.00 94.88 90 ASP A C 1
ATOM 684 O O . ASP A 1 90 ? 9.658 8.155 -8.360 1.00 94.88 90 ASP A O 1
ATOM 688 N N . HIS A 1 91 ? 8.761 9.248 -6.604 1.00 95.12 91 HIS A N 1
ATOM 689 C CA . HIS A 1 91 ? 9.842 8.924 -5.674 1.00 95.12 91 HIS A CA 1
ATOM 690 C C . HIS A 1 91 ? 9.304 8.760 -4.263 1.00 95.12 91 HIS A C 1
ATOM 692 O O . HIS A 1 91 ? 8.470 9.546 -3.823 1.00 95.12 91 HIS A O 1
ATOM 698 N N . GLU A 1 92 ? 9.839 7.782 -3.540 1.00 95.31 92 GLU A N 1
ATOM 699 C CA . GLU A 1 92 ? 9.402 7.463 -2.189 1.00 95.31 92 GLU A CA 1
ATOM 700 C C . GLU A 1 92 ? 10.558 7.264 -1.224 1.00 95.31 92 GLU A C 1
ATOM 702 O O . GLU A 1 92 ? 11.619 6.745 -1.574 1.00 95.31 92 GLU A O 1
ATOM 707 N N . THR A 1 93 ? 10.332 7.646 0.033 1.00 95.19 93 THR A N 1
ATOM 708 C CA . THR A 1 93 ? 11.329 7.496 1.094 1.00 95.19 93 THR A CA 1
ATOM 709 C C . THR A 1 93 ? 10.711 7.163 2.441 1.00 95.19 93 THR A C 1
ATOM 711 O O . THR A 1 93 ? 9.680 7.710 2.846 1.00 95.19 93 THR A O 1
ATOM 714 N N . LEU A 1 94 ? 11.371 6.269 3.177 1.00 94.12 94 LEU A N 1
ATOM 715 C CA . LEU A 1 94 ? 10.994 5.954 4.544 1.00 94.12 94 LEU A CA 1
ATOM 716 C C . LEU A 1 94 ? 11.622 6.987 5.475 1.00 94.12 94 LEU A C 1
ATOM 718 O O . LEU A 1 94 ? 12.769 6.862 5.893 1.00 94.12 94 LEU A O 1
ATOM 722 N N . ASN A 1 95 ? 10.863 8.025 5.814 1.00 92.19 95 ASN A N 1
ATOM 723 C CA . ASN A 1 95 ? 11.390 9.148 6.594 1.00 92.19 95 ASN A CA 1
ATOM 724 C C . ASN A 1 95 ? 11.798 8.779 8.033 1.00 92.19 95 ASN A C 1
ATOM 726 O O . ASN A 1 95 ? 12.578 9.507 8.645 1.00 92.19 95 ASN A O 1
ATOM 730 N N . ASN A 1 96 ? 11.193 7.734 8.611 1.00 87.56 96 ASN A N 1
ATOM 731 C CA . ASN A 1 96 ? 11.471 7.245 9.962 1.00 87.56 96 ASN A CA 1
ATOM 732 C C . ASN A 1 96 ? 10.789 5.887 10.197 1.00 87.56 96 ASN A C 1
ATOM 734 O O . ASN A 1 96 ? 9.723 5.624 9.642 1.00 87.56 96 ASN A O 1
ATOM 738 N N . GLY A 1 97 ? 11.304 5.102 11.142 1.00 88.25 97 GLY A N 1
ATOM 739 C CA . GLY A 1 97 ? 10.740 3.801 11.501 1.00 88.25 97 GLY A CA 1
ATOM 740 C C . GLY A 1 97 ? 11.276 2.677 10.619 1.00 88.25 97 GLY A C 1
ATOM 741 O O . GLY A 1 97 ? 12.016 2.918 9.681 1.00 88.25 97 GLY A O 1
ATOM 742 N N . GLY A 1 98 ? 10.915 1.434 10.947 1.00 86.38 98 GLY A N 1
ATOM 743 C CA . GLY A 1 98 ? 11.466 0.250 10.272 1.00 86.38 98 GLY A CA 1
ATOM 744 C C . GLY A 1 98 ? 10.624 -0.305 9.124 1.00 86.38 98 GLY A C 1
ATOM 745 O O . GLY A 1 98 ? 10.984 -1.319 8.532 1.00 86.38 98 GLY A O 1
ATOM 746 N N . GLN A 1 99 ? 9.458 0.282 8.853 1.00 90.44 99 GLN A N 1
ATOM 747 C CA . GLN A 1 99 ? 8.618 -0.102 7.723 1.00 90.44 99 GLN A CA 1
ATOM 748 C C . GLN A 1 99 ? 7.582 0.979 7.420 1.00 90.44 99 GLN A C 1
ATOM 750 O O . GLN A 1 99 ? 7.095 1.626 8.351 1.00 90.44 99 GLN A O 1
ATOM 755 N N . ASP A 1 100 ? 7.197 1.091 6.155 1.00 89.31 100 ASP A N 1
ATOM 756 C CA . ASP A 1 100 ? 6.031 1.852 5.711 1.00 89.31 100 ASP A CA 1
ATOM 757 C C . ASP A 1 100 ? 5.483 1.272 4.403 1.00 89.31 100 ASP A C 1
ATOM 759 O O . ASP A 1 100 ? 5.977 0.264 3.879 1.00 89.31 100 ASP A O 1
ATOM 763 N N . LEU A 1 101 ? 4.393 1.859 3.939 1.00 90.12 101 LEU A N 1
ATOM 764 C CA . LEU A 1 101 ? 3.602 1.362 2.839 1.00 90.12 101 LEU A CA 1
ATOM 765 C C . LEU A 1 101 ? 3.067 2.541 2.045 1.00 90.12 101 LEU A C 1
ATOM 767 O O . LEU A 1 101 ? 2.300 3.330 2.587 1.00 90.12 101 LEU A O 1
ATOM 771 N N . GLU A 1 102 ? 3.421 2.609 0.768 1.00 88.81 102 GLU A N 1
ATOM 772 C CA . GLU A 1 102 ? 2.991 3.699 -0.104 1.00 88.81 102 GLU A CA 1
ATOM 773 C C . GLU A 1 102 ? 2.282 3.155 -1.339 1.00 88.81 102 GLU A C 1
ATOM 775 O O . GLU A 1 102 ? 2.667 2.118 -1.889 1.00 88.81 102 GLU A O 1
ATOM 780 N N . GLN A 1 103 ? 1.205 3.815 -1.753 1.00 86.62 103 GLN A N 1
ATOM 781 C CA . GLN A 1 103 ? 0.429 3.404 -2.917 1.00 86.62 103 GLN A CA 1
ATOM 782 C C . GLN A 1 103 ? 0.750 4.334 -4.079 1.00 86.62 103 GLN A C 1
ATOM 784 O O . GLN A 1 103 ? 0.694 5.549 -3.928 1.00 86.62 103 GLN A O 1
ATOM 789 N N . LEU A 1 104 ? 1.018 3.765 -5.256 1.00 88.00 104 LEU A N 1
ATOM 790 C CA . LEU A 1 104 ? 1.322 4.561 -6.438 1.00 88.00 104 LEU A CA 1
ATOM 791 C C . LEU A 1 104 ? 0.591 4.128 -7.710 1.00 88.00 104 LEU A C 1
ATOM 793 O O . LEU A 1 104 ? 0.212 2.972 -7.924 1.00 88.00 104 LEU A O 1
ATOM 797 N N . GLU A 1 105 ? 0.430 5.166 -8.519 1.00 87.69 105 GLU A N 1
ATOM 798 C CA . GLU A 1 105 ? -0.126 5.295 -9.856 1.00 87.69 105 GLU A CA 1
ATOM 799 C C . GLU A 1 105 ? 0.710 4.891 -11.059 1.00 87.69 105 GLU A C 1
ATOM 801 O O . GLU A 1 10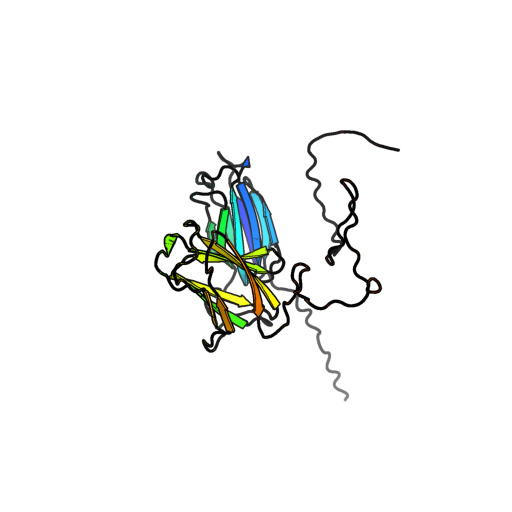5 ? 1.474 5.741 -11.499 1.00 87.69 105 GLU A O 1
ATOM 806 N N . LEU A 1 106 ? 0.527 3.721 -11.686 1.00 88.75 106 LEU A N 1
ATOM 807 C CA . LEU A 1 106 ? 1.125 3.484 -13.009 1.00 88.75 106 LEU A CA 1
ATOM 808 C C . LEU A 1 106 ? 0.103 3.645 -14.144 1.00 88.75 106 LEU A C 1
ATOM 810 O O . LEU A 1 106 ? -0.876 2.905 -14.231 1.00 88.75 106 LEU A O 1
ATOM 814 N N . GLY A 1 107 ? 0.375 4.581 -15.058 1.00 84.62 107 GLY A N 1
ATOM 815 C CA . GLY A 1 107 ? -0.424 4.822 -16.263 1.00 84.62 107 GLY A CA 1
ATOM 816 C C . GLY A 1 107 ? -1.493 5.908 -16.093 1.00 84.62 107 GLY A C 1
ATOM 817 O O . GLY A 1 107 ? -1.325 6.851 -15.329 1.00 84.62 107 GLY A O 1
ATOM 818 N N . GLU A 1 108 ? -2.585 5.799 -16.856 1.00 73.12 108 GLU A N 1
ATOM 819 C CA . GLU A 1 108 ? -3.682 6.792 -16.918 1.00 73.12 108 GLU A CA 1
ATOM 820 C C . GLU A 1 108 ? -4.901 6.405 -16.048 1.00 73.12 108 GLU A C 1
ATOM 822 O O . GLU A 1 108 ? -6.017 6.873 -16.296 1.00 73.12 108 GLU A O 1
ATOM 827 N N . GLY A 1 109 ? -4.725 5.489 -15.091 1.00 64.50 109 GLY A N 1
ATOM 828 C CA . GLY A 1 109 ? -5.775 5.104 -14.145 1.00 64.50 109 GLY A CA 1
ATOM 829 C C . GLY A 1 109 ? -6.087 6.198 -13.114 1.00 64.50 109 GLY A C 1
ATOM 830 O O . GLY A 1 109 ? -5.511 7.288 -13.150 1.00 64.50 109 GLY A O 1
ATOM 831 N N . ASP A 1 110 ? -6.990 5.884 -12.178 1.00 67.12 110 ASP A N 1
ATOM 832 C CA . ASP A 1 110 ? -7.040 6.586 -10.890 1.00 67.12 110 ASP A CA 1
ATOM 833 C C . ASP A 1 110 ? -7.258 5.589 -9.734 1.00 67.12 110 ASP A C 1
ATOM 835 O O . ASP A 1 110 ? -8.378 5.118 -9.501 1.00 67.12 110 ASP A 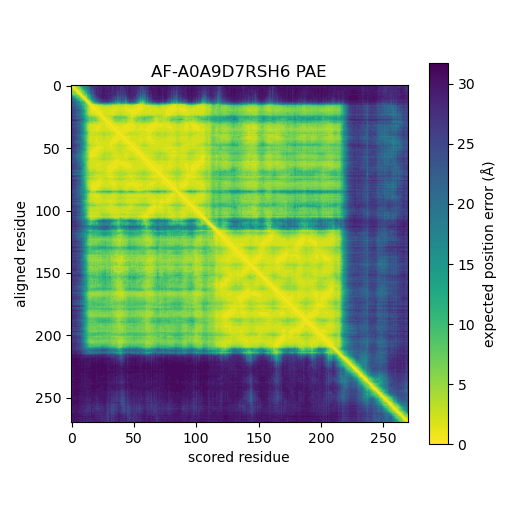O 1
ATOM 839 N N . CYS A 1 111 ? -6.195 5.280 -8.984 1.00 66.12 111 CYS A N 1
ATOM 840 C CA . CYS A 1 111 ? -6.227 4.360 -7.833 1.00 66.12 111 CYS A CA 1
ATOM 841 C C . CYS A 1 111 ? -7.111 4.826 -6.680 1.00 66.12 111 CYS A C 1
ATOM 843 O O . CYS A 1 111 ? -7.483 4.035 -5.814 1.00 66.12 111 CYS A O 1
ATOM 845 N N . ASN A 1 112 ? -7.495 6.100 -6.693 1.00 61.62 112 ASN A N 1
ATOM 846 C CA . ASN A 1 112 ? -8.356 6.724 -5.704 1.00 61.62 112 ASN A CA 1
ATOM 847 C C . ASN A 1 112 ? -9.765 7.008 -6.237 1.00 61.62 112 ASN A C 1
ATOM 849 O O . ASN A 1 112 ? -10.596 7.587 -5.525 1.00 61.62 112 ASN A O 1
ATOM 853 N N . ASN A 1 113 ? -10.074 6.589 -7.464 1.00 64.94 113 ASN A N 1
ATOM 854 C CA . ASN A 1 113 ? -11.376 6.790 -8.071 1.00 64.94 113 ASN A CA 1
ATOM 855 C C . ASN A 1 113 ? -12.085 5.467 -8.304 1.00 64.94 113 ASN A C 1
ATOM 857 O O . ASN A 1 113 ? -11.670 4.587 -9.052 1.00 64.94 113 ASN A O 1
ATOM 861 N N . ALA A 1 114 ? -13.271 5.390 -7.717 1.00 60.75 114 ALA A N 1
ATOM 862 C CA . ALA A 1 114 ? -14.139 4.239 -7.840 1.00 60.75 114 ALA A CA 1
ATOM 863 C C . ALA A 1 114 ? -14.600 3.939 -9.280 1.00 60.75 114 ALA A C 1
ATOM 865 O O . ALA A 1 114 ? -15.150 2.871 -9.539 1.00 60.75 114 ALA A O 1
ATOM 866 N N . ALA A 1 115 ? -14.429 4.867 -10.223 1.00 63.81 115 ALA A N 1
ATOM 867 C CA . ALA A 1 115 ? -14.912 4.699 -11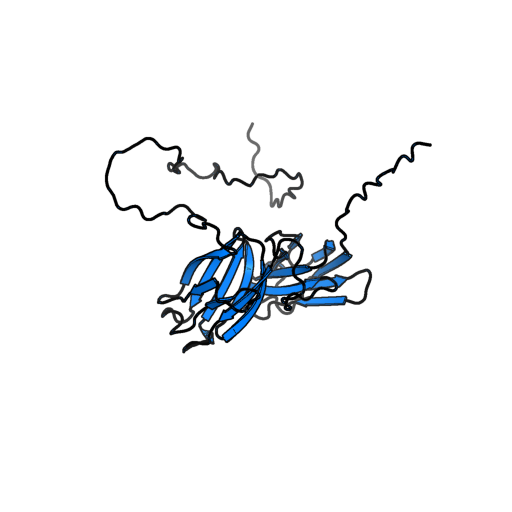.588 1.00 63.81 115 ALA A CA 1
ATOM 868 C C . ALA A 1 115 ? -14.072 3.740 -12.454 1.00 63.81 115 ALA A C 1
ATOM 870 O O . ALA A 1 115 ? -14.621 3.216 -13.424 1.00 63.81 115 ALA A O 1
ATOM 871 N N . ASP A 1 116 ? -12.802 3.485 -12.111 1.00 72.00 116 ASP A N 1
ATOM 872 C CA . ASP A 1 116 ? -11.816 2.955 -13.070 1.00 72.00 116 ASP A CA 1
ATOM 873 C C . ASP A 1 116 ? -11.119 1.655 -12.622 1.00 72.00 116 ASP A C 1
ATOM 875 O O . ASP A 1 116 ? -9.989 1.367 -13.013 1.00 72.00 116 ASP A O 1
ATOM 879 N N . CYS A 1 117 ? -11.806 0.804 -11.854 1.00 77.69 117 CYS A N 1
ATOM 880 C CA . CYS A 1 117 ? -11.239 -0.497 -11.497 1.00 77.69 117 CYS A CA 1
ATOM 881 C C . CYS A 1 117 ? -11.069 -1.434 -12.710 1.00 77.69 117 CYS A C 1
ATOM 883 O O . CYS A 1 117 ? -11.984 -1.548 -13.540 1.00 77.69 117 CYS A O 1
ATOM 885 N N . PRO A 1 118 ? -9.949 -2.184 -12.794 1.00 74.56 118 PRO A N 1
ATOM 886 C CA . PRO A 1 118 ? -9.735 -3.166 -13.850 1.00 74.56 118 PRO A CA 1
ATOM 887 C C . PRO A 1 118 ? -10.828 -4.239 -13.936 1.00 74.56 118 PRO A C 1
ATOM 889 O O . PRO A 1 118 ? -11.543 -4.549 -12.980 1.00 74.56 118 PRO A O 1
ATOM 892 N N . VAL A 1 119 ? -10.950 -4.853 -15.118 1.00 72.06 119 VAL A N 1
ATOM 893 C CA . VAL A 1 119 ? -11.967 -5.882 -15.382 1.00 72.06 119 VAL A CA 1
ATOM 894 C C . VAL A 1 119 ? -11.838 -7.038 -14.388 1.00 72.06 119 VAL A C 1
ATOM 896 O O . VAL A 1 119 ? -10.817 -7.714 -14.340 1.00 72.06 119 VAL A O 1
ATOM 899 N N . GLY A 1 120 ? -12.924 -7.321 -13.666 1.00 77.44 120 GLY A N 1
ATOM 900 C CA . GLY A 1 120 ? -12.975 -8.386 -12.658 1.00 77.44 120 GLY A CA 1
ATOM 901 C C . GLY A 1 120 ? -12.837 -7.891 -11.218 1.00 77.44 120 GLY A C 1
ATOM 902 O O . GLY A 1 120 ? -13.027 -8.686 -10.299 1.00 77.44 120 GLY A O 1
ATOM 903 N N . GLN A 1 121 ? -12.588 -6.596 -11.029 1.00 84.25 121 GLN A N 1
ATOM 904 C CA . GLN A 1 121 ? -12.537 -5.934 -9.731 1.00 84.25 121 GLN A CA 1
ATOM 905 C C . GLN A 1 121 ? -13.678 -4.920 -9.586 1.00 84.25 121 GLN A C 1
ATOM 907 O O . GLN A 1 121 ? -14.329 -4.540 -10.563 1.00 84.25 121 GLN A O 1
ATOM 912 N N . ALA A 1 122 ? -13.941 -4.514 -8.348 1.00 86.12 122 ALA A N 1
ATOM 913 C CA . ALA A 1 122 ? -14.879 -3.454 -8.002 1.00 86.12 122 ALA A CA 1
ATOM 914 C C . ALA A 1 122 ? -14.232 -2.511 -6.979 1.00 86.12 122 ALA A C 1
ATOM 916 O O . ALA A 1 122 ? -13.370 -2.956 -6.214 1.00 86.12 122 ALA A O 1
ATOM 917 N N . PRO A 1 123 ? -14.631 -1.232 -6.948 1.00 87.81 123 PRO A N 1
ATOM 918 C CA . PRO A 1 123 ? -14.087 -0.284 -5.993 1.00 87.81 123 PRO A CA 1
ATOM 919 C C . PRO A 1 123 ? -14.661 -0.532 -4.598 1.00 87.81 123 PRO A C 1
ATOM 921 O O . PRO A 1 123 ? -15.859 -0.780 -4.427 1.00 87.81 123 PRO A O 1
ATOM 924 N N . TYR A 1 124 ? -13.802 -0.417 -3.595 1.00 91.19 124 TYR A N 1
ATOM 925 C CA . TYR A 1 124 ? -14.167 -0.465 -2.189 1.00 91.19 124 TYR A CA 1
ATOM 926 C C . TYR A 1 124 ? -13.560 0.717 -1.452 1.00 91.19 124 TYR A C 1
ATOM 928 O O . TYR A 1 124 ? -12.378 1.019 -1.597 1.00 91.19 124 TYR A O 1
ATOM 936 N N . PHE A 1 125 ? -14.377 1.356 -0.622 1.00 91.62 125 PHE A N 1
ATOM 937 C CA . PHE A 1 125 ? -13.969 2.509 0.171 1.00 91.62 125 PHE A CA 1
ATOM 938 C C . PHE A 1 125 ? -13.671 2.074 1.592 1.00 91.62 125 PHE A C 1
ATOM 940 O O . PHE A 1 125 ? -14.548 1.547 2.283 1.00 91.62 125 PHE A O 1
ATOM 947 N N . ILE A 1 126 ? -12.452 2.327 2.042 1.00 93.25 126 ILE A N 1
ATOM 948 C CA . ILE A 1 126 ? -12.000 2.038 3.395 1.00 93.25 126 ILE A CA 1
ATOM 949 C C . ILE A 1 126 ? -12.009 3.348 4.169 1.00 93.25 126 ILE A C 1
ATOM 951 O O . ILE A 1 126 ? -11.410 4.340 3.769 1.00 93.25 126 ILE A O 1
ATOM 955 N N . ALA A 1 127 ? -12.706 3.364 5.296 1.00 95.06 127 ALA A N 1
ATOM 956 C CA . ALA A 1 127 ? -12.773 4.520 6.173 1.00 95.06 127 ALA A CA 1
ATOM 957 C C . ALA A 1 127 ? -12.539 4.087 7.613 1.00 95.06 127 ALA A C 1
ATOM 959 O O . ALA A 1 127 ? -13.183 3.155 8.103 1.00 95.06 127 ALA A O 1
ATOM 960 N N . VAL A 1 128 ? -11.674 4.803 8.325 1.00 97.12 128 VAL A N 1
ATOM 961 C CA . VAL A 1 128 ? -11.459 4.580 9.756 1.00 97.12 128 VAL A CA 1
ATOM 962 C C . VAL A 1 128 ? -11.946 5.787 10.526 1.00 97.12 128 VAL A C 1
ATOM 964 O O . VAL A 1 128 ? -11.440 6.894 10.367 1.00 97.12 128 VAL A O 1
ATOM 967 N N . SER A 1 129 ? -12.933 5.598 11.399 1.00 96.50 129 SER A N 1
ATOM 968 C CA . SER A 1 129 ? -13.356 6.683 12.284 1.00 96.50 129 SER A CA 1
ATOM 969 C C . SER A 1 129 ? -12.217 7.045 13.253 1.00 96.50 129 SER A C 1
ATOM 971 O O . SER A 1 129 ? -11.460 6.169 13.654 1.00 96.50 129 SER A O 1
ATOM 973 N N . PRO A 1 130 ? -12.061 8.314 13.663 1.00 91.38 130 PRO A N 1
ATOM 974 C CA . PRO A 1 130 ? -10.901 8.746 14.452 1.00 91.38 130 PRO A CA 1
ATOM 975 C C . PRO A 1 130 ? -10.823 8.122 15.860 1.00 91.38 130 PRO A C 1
ATOM 977 O O . PRO A 1 130 ? -9.739 7.995 16.421 1.00 91.38 130 PRO A O 1
ATOM 980 N N . GLY A 1 131 ? -11.953 7.735 16.459 1.00 92.06 131 GLY A N 1
ATOM 981 C CA . GLY A 1 131 ? -11.982 7.283 17.855 1.00 92.06 131 GLY A CA 1
ATOM 982 C C . GLY A 1 131 ? -11.502 8.354 18.848 1.00 92.06 131 GLY A C 1
ATOM 983 O O . GLY A 1 131 ? -11.465 9.547 18.539 1.00 92.06 131 GLY A O 1
ATOM 984 N N . ALA A 1 132 ? -11.167 7.939 20.075 1.00 94.38 132 ALA A N 1
ATOM 985 C CA . ALA A 1 132 ? -10.667 8.854 21.111 1.00 94.38 132 ALA A CA 1
ATOM 986 C C . ALA A 1 132 ? -9.164 9.167 20.995 1.00 94.38 132 ALA A C 1
ATOM 988 O O . ALA A 1 132 ? -8.722 10.202 21.493 1.00 94.38 132 ALA A O 1
ATOM 989 N N . GLN A 1 133 ? -8.383 8.275 20.378 1.00 94.00 133 GLN A N 1
ATOM 990 C CA . GLN A 1 133 ? -6.929 8.391 20.221 1.00 94.00 133 GLN A CA 1
ATOM 991 C C . GLN A 1 133 ? -6.512 7.989 18.793 1.00 94.00 133 GLN A C 1
ATOM 993 O O . GLN A 1 133 ? -5.936 6.921 18.602 1.00 94.00 133 GLN A O 1
ATOM 998 N N . PRO A 1 134 ? -6.785 8.829 17.776 1.00 92.69 134 PRO A N 1
ATOM 999 C CA . PRO A 1 134 ? -6.561 8.470 16.370 1.00 92.69 134 PRO A CA 1
ATOM 1000 C C . PRO A 1 134 ? -5.103 8.114 16.055 1.00 92.69 134 PRO A C 1
ATOM 1002 O O . PRO A 1 134 ? -4.846 7.235 15.244 1.00 92.69 134 PRO A O 1
ATOM 1005 N N . LEU A 1 135 ? -4.152 8.754 16.746 1.00 91.38 135 LEU A N 1
ATOM 1006 C CA . LEU A 1 135 ? -2.711 8.529 16.580 1.00 91.38 135 LEU A CA 1
ATOM 1007 C C . LEU A 1 135 ? -2.222 7.182 17.135 1.00 91.38 135 LEU A C 1
ATOM 1009 O O . LEU A 1 135 ? -1.069 6.822 16.927 1.00 91.38 135 LEU A O 1
ATOM 1013 N N . GLN A 1 136 ? -3.057 6.469 17.893 1.00 95.00 136 GLN A N 1
ATOM 1014 C CA . GLN A 1 136 ? -2.722 5.131 18.384 1.00 95.00 136 GLN A CA 1
ATOM 1015 C C . GLN A 1 136 ? -3.181 4.037 17.425 1.00 95.00 136 GLN A C 1
ATOM 1017 O O . GLN A 1 136 ? -2.682 2.922 17.508 1.00 95.00 136 GLN A O 1
ATOM 1022 N N . VAL A 1 137 ? -4.105 4.369 16.523 1.00 94.94 137 VAL A N 1
ATOM 1023 C CA 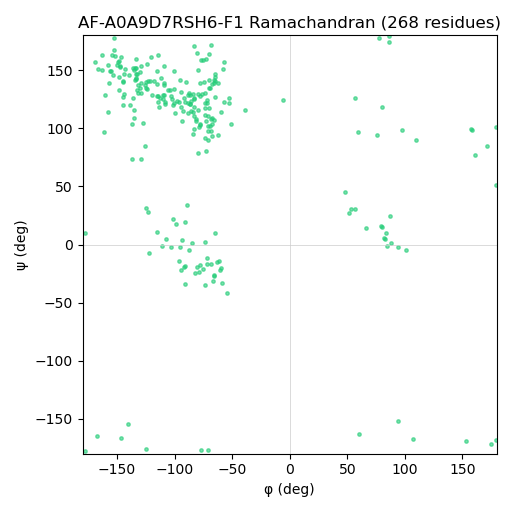. VAL A 1 137 ? -4.759 3.443 15.606 1.00 94.94 137 VAL A CA 1
ATOM 1024 C C . VAL A 1 137 ? -3.914 3.298 14.350 1.00 94.94 137 VAL A C 1
ATOM 1026 O O . VAL A 1 137 ? -3.722 4.280 13.636 1.00 94.94 137 VAL A O 1
ATOM 1029 N N . SER A 1 138 ? -3.490 2.074 14.050 1.00 93.75 138 SER A N 1
ATOM 1030 C CA . SER A 1 138 ? -2.942 1.700 12.745 1.00 93.75 138 SER A CA 1
ATOM 1031 C C . SER A 1 138 ? -3.497 0.358 12.276 1.00 93.75 138 SER A C 1
ATOM 1033 O O . SER A 1 138 ? -3.907 -0.488 13.079 1.00 93.75 138 SER A O 1
ATOM 1035 N N . TRP A 1 139 ? -3.561 0.164 10.964 1.00 94.62 139 TRP A N 1
ATOM 1036 C CA . TRP A 1 139 ? -4.091 -1.049 10.353 1.00 94.62 139 TRP A CA 1
ATOM 1037 C C . TRP A 1 139 ? -3.395 -1.367 9.035 1.00 94.62 139 TRP A C 1
ATOM 1039 O O . TRP A 1 139 ? -2.853 -0.478 8.388 1.00 94.62 139 TRP A O 1
ATOM 1049 N N . SER A 1 140 ? -3.453 -2.633 8.632 1.00 93.06 140 SER A N 1
ATOM 1050 C CA . SER A 1 140 ? -3.092 -3.072 7.287 1.00 93.06 140 SER A CA 1
ATOM 1051 C C . SER A 1 140 ? -4.065 -4.125 6.769 1.00 93.06 140 SER A C 1
ATOM 1053 O O . SER A 1 140 ? -4.595 -4.938 7.536 1.00 93.06 140 SER A O 1
ATOM 1055 N N . LEU A 1 141 ? -4.306 -4.100 5.463 1.00 92.75 141 LEU A N 1
ATOM 1056 C CA . LEU A 1 141 ? -5.041 -5.119 4.726 1.00 92.75 141 LEU A CA 1
ATOM 1057 C C . LEU A 1 141 ? -4.057 -5.946 3.913 1.00 92.75 141 LEU A C 1
ATOM 1059 O O . LEU A 1 141 ? -3.197 -5.402 3.226 1.00 92.75 141 LEU A O 1
ATOM 1063 N N . SER A 1 142 ? -4.196 -7.266 3.982 1.00 91.31 142 SER A N 1
ATOM 1064 C CA . SER A 1 142 ? -3.351 -8.191 3.236 1.00 91.31 142 SER A CA 1
ATOM 1065 C C . SER A 1 142 ? -4.166 -9.157 2.393 1.00 91.31 142 SER A C 1
ATOM 1067 O O . SER A 1 142 ? -5.137 -9.744 2.875 1.00 91.31 142 SER A O 1
ATOM 1069 N N . LEU A 1 143 ? -3.713 -9.376 1.163 1.00 89.31 143 LEU A N 1
ATOM 1070 C CA . LEU A 1 143 ? -4.206 -10.392 0.244 1.00 89.31 143 LEU A CA 1
ATOM 1071 C C . LEU A 1 143 ? -3.146 -11.492 0.136 1.00 89.31 143 LEU A C 1
ATOM 1073 O O . LEU A 1 143 ? -1.987 -11.225 -0.160 1.00 89.31 143 LEU A O 1
ATOM 1077 N N . ASN A 1 144 ? -3.516 -12.738 0.445 1.00 86.06 144 ASN A N 1
ATOM 1078 C CA . ASN A 1 144 ? -2.594 -13.887 0.430 1.00 86.06 144 ASN A CA 1
ATOM 1079 C C . ASN A 1 144 ? -1.307 -13.693 1.265 1.00 86.06 144 ASN A C 1
ATOM 1081 O O . ASN A 1 144 ? -0.261 -14.255 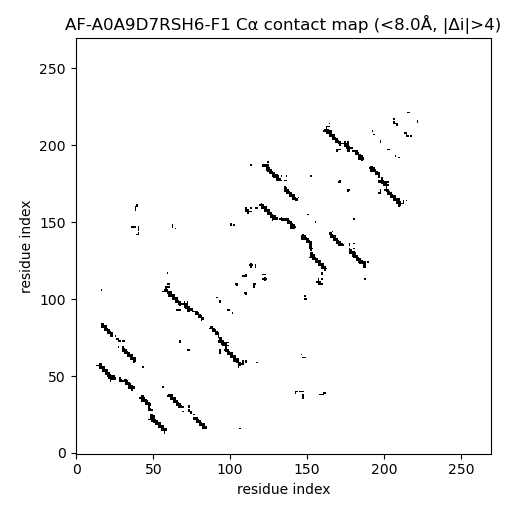0.953 1.00 86.06 144 ASN A O 1
ATOM 1085 N N . GLY A 1 145 ? -1.389 -12.913 2.346 1.00 85.12 145 GLY A N 1
ATOM 1086 C CA . GLY A 1 145 ? -0.252 -12.612 3.222 1.00 85.12 145 GLY A CA 1
ATOM 1087 C C . GLY A 1 145 ? 0.624 -11.445 2.760 1.00 85.12 145 GLY A C 1
ATOM 1088 O O . GLY A 1 145 ? 1.545 -11.081 3.485 1.00 85.12 145 GLY A O 1
ATOM 1089 N N . VAL A 1 146 ? 0.319 -10.831 1.614 1.00 85.12 146 VAL A N 1
ATOM 1090 C CA . VAL A 1 146 ? 0.993 -9.626 1.124 1.00 85.12 146 VAL A CA 1
ATOM 1091 C C . VAL A 1 146 ? 0.143 -8.408 1.479 1.00 85.12 146 VAL A C 1
ATOM 1093 O O . VAL A 1 146 ? -1.045 -8.396 1.148 1.00 85.12 146 VAL A O 1
ATOM 1096 N N . PRO A 1 147 ? 0.672 -7.411 2.207 1.00 88.62 147 PRO A N 1
ATOM 1097 C CA . PRO A 1 147 ? -0.078 -6.202 2.501 1.00 88.62 147 PRO A CA 1
ATOM 1098 C C . PRO A 1 147 ? -0.252 -5.360 1.229 1.00 88.62 147 PRO A C 1
ATOM 1100 O O . PRO A 1 147 ? 0.688 -5.197 0.464 1.00 88.62 147 PRO A O 1
ATOM 1103 N N . ILE A 1 148 ? -1.470 -4.869 1.011 1.00 87.50 148 ILE A N 1
ATOM 1104 C CA . ILE A 1 148 ? -1.876 -4.112 -0.188 1.00 87.50 148 ILE A CA 1
ATOM 1105 C C . ILE A 1 148 ? -2.429 -2.722 0.154 1.00 87.50 148 ILE A C 1
ATOM 1107 O O . ILE A 1 148 ? -2.752 -1.946 -0.732 1.00 87.50 148 ILE A O 1
ATOM 1111 N N . SER A 1 149 ? -2.612 -2.427 1.443 1.00 88.44 149 SER A N 1
ATOM 1112 C CA . SER A 1 149 ? -3.090 -1.133 1.932 1.00 88.44 149 SER A CA 1
ATOM 1113 C C . SER A 1 149 ? -2.868 -1.030 3.437 1.00 88.44 149 SER A C 1
ATOM 1115 O O . SER A 1 149 ? -2.851 -2.042 4.156 1.00 88.44 149 SER A O 1
ATOM 1117 N N . SER A 1 150 ? -2.685 0.193 3.923 1.00 91.31 150 SER A N 1
ATOM 1118 C CA . SER A 1 150 ? -2.549 0.490 5.342 1.00 91.31 150 SER A CA 1
ATOM 1119 C C . SER A 1 150 ? -3.021 1.902 5.667 1.00 91.31 150 SER A C 1
ATOM 1121 O O . SER A 1 150 ? -3.249 2.724 4.785 1.00 91.31 150 SER A O 1
ATOM 1123 N N . GLY A 1 151 ? -3.185 2.194 6.954 1.00 90.00 151 GLY A N 1
ATOM 1124 C CA . GLY A 1 151 ? -3.493 3.550 7.377 1.00 90.00 151 GLY A CA 1
ATOM 1125 C C . GLY A 1 151 ? -3.674 3.694 8.878 1.00 90.00 151 GLY A C 1
ATOM 1126 O O . GLY A 1 151 ? -3.387 2.787 9.664 1.00 90.00 151 GLY A O 1
ATOM 1127 N N . GLY A 1 152 ? -4.189 4.857 9.279 1.00 91.56 152 GLY A N 1
ATOM 1128 C CA . GLY A 1 152 ? -4.410 5.217 10.678 1.00 91.56 152 GLY A CA 1
ATOM 1129 C C . GLY A 1 152 ? -5.841 5.638 11.010 1.00 91.56 152 GLY A C 1
ATOM 1130 O O . GLY A 1 152 ? -6.750 5.600 10.176 1.00 91.56 152 GLY A O 1
ATOM 1131 N N . GLY A 1 153 ? -6.053 6.050 12.261 1.00 92.06 153 GLY A N 1
ATOM 1132 C CA . GLY A 1 153 ? -7.342 6.562 12.725 1.00 92.06 153 GLY A CA 1
ATOM 1133 C C . GLY A 1 153 ? -7.732 7.871 12.034 1.00 92.06 153 GLY A C 1
ATOM 1134 O O . GLY A 1 153 ? -6.983 8.844 12.069 1.00 92.06 153 GLY A O 1
ATOM 1135 N N . GLY A 1 154 ? -8.935 7.928 11.456 1.00 90.62 154 GLY A N 1
ATOM 1136 C CA . GLY A 1 154 ? -9.407 9.085 10.683 1.00 90.62 154 GLY A CA 1
ATOM 1137 C C . GLY A 1 154 ? -9.031 9.050 9.199 1.00 90.62 154 GLY A C 1
ATOM 1138 O O . GLY A 1 154 ? -9.343 10.011 8.497 1.00 90.62 154 GLY A O 1
ATOM 1139 N N . GLY A 1 155 ? -8.358 7.988 8.743 1.00 89.19 155 GLY A N 1
ATOM 1140 C CA . GLY A 1 155 ? -7.953 7.805 7.351 1.00 89.19 155 GLY A CA 1
ATOM 1141 C C . GLY A 1 155 ? -9.092 7.362 6.433 1.00 89.19 155 GLY A C 1
ATOM 1142 O O . GLY A 1 155 ? -10.099 6.800 6.882 1.00 89.19 155 GLY A O 1
ATOM 1143 N N . PHE A 1 156 ? -8.889 7.610 5.143 1.00 89.75 156 PHE A N 1
ATOM 1144 C CA . PHE A 1 156 ? -9.722 7.144 4.042 1.00 89.75 156 PHE A CA 1
ATOM 1145 C C . PHE A 1 156 ? -8.808 6.600 2.955 1.00 89.75 156 PHE A C 1
ATOM 1147 O O . PHE A 1 156 ? -7.751 7.179 2.724 1.00 89.75 156 PHE A O 1
ATOM 1154 N N . ASP A 1 157 ? -9.229 5.518 2.321 1.00 87.69 157 ASP A N 1
ATOM 1155 C CA . ASP A 1 157 ? -8.497 4.860 1.247 1.00 87.69 157 ASP A CA 1
ATOM 1156 C C . ASP A 1 157 ? -9.494 4.214 0.269 1.00 87.69 157 ASP A C 1
ATOM 1158 O O . ASP A 1 157 ? -10.648 3.949 0.635 1.00 87.69 157 ASP A O 1
ATOM 1162 N N . THR A 1 158 ? -9.079 3.988 -0.973 1.00 87.62 158 THR A N 1
ATOM 1163 C CA . THR A 1 158 ? -9.883 3.332 -2.011 1.00 87.62 158 THR A CA 1
ATOM 1164 C C . THR A 1 158 ? -9.068 2.214 -2.641 1.00 87.62 158 THR A C 1
ATOM 1166 O O . THR A 1 158 ? -7.934 2.417 -3.048 1.00 87.62 158 THR A O 1
ATOM 1169 N N . LEU A 1 159 ? -9.656 1.021 -2.743 1.00 86.75 159 LEU A N 1
ATOM 1170 C CA . LEU A 1 159 ? -9.012 -0.123 -3.386 1.00 86.75 159 LEU A CA 1
ATOM 1171 C C . LEU A 1 159 ? -9.923 -0.755 -4.426 1.00 86.75 159 LEU A C 1
ATOM 1173 O O . LEU A 1 159 ? -11.108 -0.989 -4.179 1.00 86.75 159 LEU A O 1
ATOM 1177 N N . CYS A 1 160 ? -9.334 -1.124 -5.556 1.00 85.00 160 CYS A N 1
ATOM 1178 C CA . CYS A 1 160 ? -9.951 -2.024 -6.512 1.00 85.00 160 CYS A CA 1
ATOM 1179 C C . CYS A 1 160 ? -9.692 -3.467 -6.079 1.00 85.00 160 CYS A C 1
ATOM 1181 O O . CYS A 1 160 ? -8.555 -3.926 -6.027 1.00 85.00 160 CYS A O 1
ATOM 1183 N N . LEU A 1 161 ? -10.756 -4.184 -5.711 1.00 86.62 161 LEU A N 1
ATOM 1184 C CA . LEU A 1 161 ? -10.649 -5.542 -5.182 1.00 86.62 161 LEU A CA 1
ATOM 1185 C C . LEU A 1 161 ? -11.483 -6.513 -6.010 1.00 86.62 161 LEU A C 1
ATOM 1187 O O . LEU A 1 161 ? -12.657 -6.276 -6.311 1.00 86.62 161 LEU A O 1
ATOM 1191 N N . ALA A 1 162 ? -10.880 -7.652 -6.338 1.00 84.94 162 ALA A N 1
ATOM 1192 C CA . ALA A 1 162 ? -11.604 -8.811 -6.837 1.00 84.94 162 ALA A CA 1
ATOM 1193 C C . ALA A 1 162 ? -12.342 -9.524 -5.682 1.00 84.94 162 ALA A C 1
ATOM 1195 O O . ALA A 1 162 ? -11.954 -9.399 -4.515 1.00 84.94 162 ALA A O 1
ATOM 1196 N N . PRO A 1 163 ? -13.385 -10.327 -5.976 1.00 87.12 163 PRO A N 1
ATOM 1197 C CA . PRO A 1 163 ? -13.966 -11.237 -4.994 1.00 87.12 163 PRO A CA 1
ATOM 1198 C C . PRO A 1 163 ? -12.892 -12.131 -4.365 1.00 87.12 163 PRO A C 1
ATOM 1200 O O . PRO A 1 163 ? -12.167 -12.832 -5.073 1.00 87.12 163 PRO A O 1
ATOM 1203 N N . GLY A 1 164 ? -12.803 -12.141 -3.038 1.00 87.50 164 GLY A N 1
ATOM 1204 C CA . GLY A 1 164 ? -11.705 -12.815 -2.353 1.00 87.50 164 GLY A CA 1
ATOM 1205 C C . GLY A 1 164 ? -11.709 -12.622 -0.843 1.00 87.50 164 GLY A C 1
ATOM 1206 O O . GLY A 1 164 ? -12.664 -12.098 -0.266 1.00 87.50 164 GLY A O 1
ATOM 1207 N N . CYS A 1 165 ? -10.627 -13.076 -0.210 1.00 89.94 165 CYS A N 1
ATOM 1208 C CA . CYS A 1 165 ? -10.426 -12.978 1.229 1.00 89.94 165 CYS A CA 1
ATOM 1209 C C . CYS A 1 165 ? -9.248 -12.062 1.544 1.00 89.94 165 CYS A C 1
ATOM 1211 O O . CYS A 1 165 ? -8.142 -12.284 1.055 1.00 89.94 165 CYS A O 1
ATOM 1213 N N . LEU A 1 166 ? -9.485 -11.085 2.414 1.00 91.75 166 LEU A N 1
ATOM 1214 C CA . LEU A 1 166 ? -8.444 -10.233 2.976 1.00 91.75 166 LEU A CA 1
ATOM 1215 C C . LEU A 1 166 ? -8.228 -10.564 4.449 1.00 91.75 166 LEU A C 1
ATOM 1217 O O . LEU A 1 166 ? -9.140 -11.017 5.149 1.00 91.75 166 LEU A O 1
ATOM 1221 N N . VAL A 1 167 ? -7.025 -10.289 4.934 1.00 93.81 167 VAL A N 1
ATOM 1222 C CA . VAL A 1 167 ? -6.701 -10.283 6.359 1.00 93.81 167 VAL A CA 1
ATOM 1223 C C . VAL A 1 167 ? -6.507 -8.840 6.792 1.00 93.81 167 VAL A C 1
ATOM 1225 O O . VAL A 1 167 ? -5.638 -8.145 6.277 1.00 93.81 167 VAL A O 1
ATOM 1228 N N . LEU A 1 168 ? -7.308 -8.402 7.756 1.00 94.62 168 LEU A N 1
ATOM 1229 C CA . LEU A 1 168 ? -7.115 -7.139 8.449 1.00 94.62 168 LEU A CA 1
ATOM 1230 C C . LEU A 1 168 ? -6.247 -7.378 9.680 1.00 94.62 168 LEU A C 1
ATOM 1232 O O . LEU A 1 168 ? -6.633 -8.138 10.571 1.00 94.62 168 LEU A O 1
ATOM 1236 N N . THR A 1 169 ? -5.119 -6.679 9.754 1.00 95.25 169 THR A N 1
ATOM 1237 C CA . THR A 1 169 ? -4.312 -6.551 10.968 1.00 95.25 169 THR A CA 1
ATOM 1238 C C . THR A 1 169 ? -4.557 -5.181 11.578 1.00 95.25 169 THR A C 1
ATOM 1240 O O . THR A 1 169 ? -4.448 -4.162 10.910 1.00 95.25 169 THR A O 1
ATOM 1243 N N . MET A 1 170 ? -4.891 -5.157 12.861 1.00 95.88 170 MET A N 1
ATOM 1244 C CA . MET A 1 170 ? -5.158 -3.952 13.640 1.00 95.88 170 MET A CA 1
ATOM 1245 C C . MET A 1 170 ? -4.100 -3.818 14.719 1.00 95.88 170 MET A C 1
ATOM 1247 O O . MET A 1 170 ? -3.757 -4.805 15.376 1.00 95.88 170 MET A O 1
ATOM 1251 N N . GLN A 1 171 ? -3.621 -2.603 14.929 1.00 95.12 171 GLN A N 1
ATOM 1252 C CA . GLN A 1 171 ? -2.580 -2.276 15.890 1.00 95.12 171 GLN A CA 1
ATOM 1253 C C . GLN A 1 171 ? -2.997 -1.044 16.697 1.00 95.12 171 GLN A C 1
ATOM 1255 O O . GLN A 1 171 ? -3.656 -0.132 16.195 1.00 95.12 171 GLN A O 1
ATOM 1260 N N . ASP A 1 172 ? -2.663 -1.066 17.981 1.00 95.75 172 ASP A N 1
ATOM 1261 C CA . ASP A 1 172 ? -2.928 -0.001 18.937 1.00 95.75 172 ASP A CA 1
ATOM 1262 C C . ASP A 1 172 ? -1.685 0.247 19.793 1.00 95.75 172 ASP A C 1
ATOM 1264 O O . ASP A 1 172 ? -1.328 -0.568 20.652 1.00 95.75 172 ASP A O 1
ATOM 1268 N N . SER A 1 173 ? -1.023 1.386 19.582 1.00 93.62 173 SER A N 1
ATOM 1269 C CA . SER A 1 173 ? 0.202 1.725 20.324 1.00 93.62 173 SER A CA 1
ATOM 1270 C C . SER A 1 173 ? -0.052 2.005 21.813 1.00 93.62 173 SER A C 1
ATOM 1272 O O . SER A 1 173 ? 0.876 1.950 22.621 1.00 93.62 173 SER A O 1
ATOM 1274 N N . GLY A 1 174 ? -1.310 2.254 22.202 1.00 91.81 174 GLY A N 1
ATOM 1275 C CA . GLY A 1 174 ? -1.745 2.421 23.593 1.00 91.81 174 GLY A CA 1
ATOM 1276 C C . GLY A 1 174 ? -1.965 1.112 24.363 1.00 91.81 174 GLY A C 1
ATOM 1277 O O . GLY A 1 174 ? -1.965 1.117 25.597 1.00 91.81 174 GLY A O 1
ATOM 1278 N N . GLY A 1 175 ? -2.133 -0.011 23.661 1.00 94.12 175 GLY A N 1
ATOM 1279 C CA . GLY A 1 175 ? -2.443 -1.329 24.223 1.00 94.12 175 GLY A CA 1
ATOM 1280 C C . GLY A 1 175 ? -3.812 -1.460 24.891 1.00 94.12 175 GLY A C 1
ATOM 1281 O O . GLY A 1 175 ? -4.063 -2.429 25.614 1.00 94.12 175 GLY A O 1
ATOM 1282 N N . 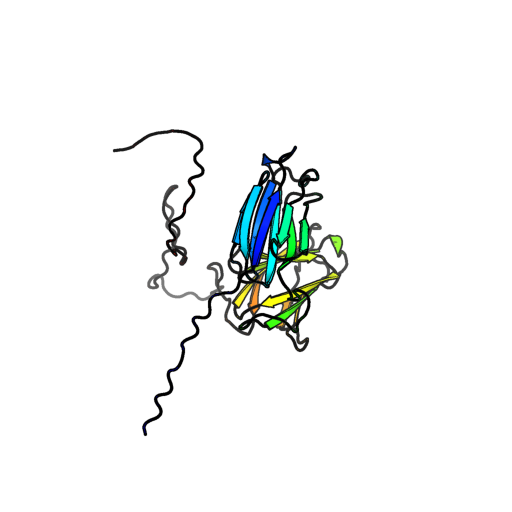ASN A 1 176 ? -4.706 -0.505 24.673 1.00 94.31 176 ASN A N 1
ATOM 1283 C CA . ASN A 1 176 ? -6.049 -0.451 25.243 1.00 94.31 176 ASN A CA 1
ATOM 1284 C C . ASN A 1 176 ? -7.149 -0.563 24.177 1.00 94.31 176 ASN A C 1
ATOM 1286 O O . ASN A 1 176 ? -8.329 -0.412 24.505 1.00 94.31 176 ASN A O 1
ATOM 1290 N N . GLY A 1 177 ? -6.772 -0.905 22.945 1.00 95.81 177 GLY A N 1
ATOM 1291 C CA . GLY A 1 177 ? -7.656 -0.984 21.795 1.00 95.81 177 GLY A CA 1
ATOM 1292 C C . GLY A 1 177 ? -7.972 0.396 21.226 1.00 95.81 177 GLY A C 1
ATOM 1293 O O . GLY A 1 177 ? -7.614 1.436 21.769 1.00 95.81 177 GLY A O 1
ATOM 1294 N N . TRP A 1 178 ? -8.735 0.414 20.143 1.00 96.88 178 TRP A N 1
ATOM 1295 C CA . TRP A 1 178 ? -8.970 1.614 19.337 1.00 96.88 178 TRP A CA 1
ATOM 1296 C C . TRP A 1 178 ? -9.914 2.648 19.968 1.00 96.88 178 TRP A C 1
ATOM 1298 O O . TRP A 1 178 ? -10.221 3.670 19.357 1.00 96.88 178 TRP A O 1
ATOM 1308 N N . GLN A 1 179 ? -10.407 2.410 21.188 1.00 95.25 179 GLN A N 1
ATOM 1309 C CA . GLN A 1 179 ? -11.191 3.382 21.966 1.00 95.25 179 GLN A CA 1
ATOM 1310 C C . GLN A 1 179 ? -12.333 4.041 21.160 1.00 95.25 179 GLN A C 1
ATOM 1312 O O . GLN A 1 179 ? -12.541 5.256 21.203 1.00 95.25 179 GLN A O 1
ATOM 1317 N N . GLY A 1 180 ? -13.076 3.224 20.408 1.00 93.12 180 GLY A N 1
ATOM 1318 C CA . GLY A 1 180 ? -14.220 3.657 19.601 1.00 93.12 180 GLY A CA 1
ATOM 1319 C C . GLY A 1 180 ? -13.912 3.988 18.138 1.00 93.12 180 GLY A C 1
ATOM 1320 O O . GLY A 1 180 ? -14.852 4.285 17.401 1.00 93.12 180 GLY A O 1
ATOM 1321 N N . ALA A 1 181 ? -12.651 3.915 17.698 1.00 96.75 181 ALA A N 1
ATOM 1322 C CA . ALA A 1 181 ? -12.324 3.906 16.272 1.00 96.75 181 ALA A CA 1
ATOM 1323 C C . ALA A 1 181 ? -12.883 2.629 15.620 1.00 96.75 181 ALA A C 1
ATOM 1325 O O . ALA A 1 181 ? -12.851 1.554 16.222 1.00 96.75 181 ALA A O 1
ATOM 1326 N N . MET A 1 182 ? -13.402 2.742 14.402 1.00 96.56 182 MET A N 1
ATOM 1327 C CA . MET A 1 182 ? -13.992 1.649 13.626 1.00 96.56 182 MET A CA 1
ATOM 1328 C C . MET A 1 182 ? -13.484 1.745 12.194 1.00 96.56 182 MET A C 1
ATOM 1330 O O . MET A 1 182 ? -13.666 2.791 11.571 1.00 96.56 182 MET A O 1
ATOM 1334 N N . LEU A 1 183 ? -12.915 0.660 11.674 1.00 97.56 183 LEU A N 1
ATOM 1335 C CA . LEU A 1 183 ? -12.665 0.505 10.245 1.00 97.56 183 LEU A CA 1
ATOM 1336 C C . LEU A 1 183 ? -13.943 -0.004 9.587 1.00 97.56 183 LEU A C 1
ATOM 1338 O O . LEU A 1 183 ? -14.545 -0.969 10.061 1.00 97.56 183 LEU A O 1
ATOM 1342 N N . THR A 1 184 ? -14.357 0.658 8.516 1.00 96.69 184 THR A N 1
ATOM 1343 C CA . THR A 1 184 ? -15.513 0.305 7.691 1.00 96.69 184 THR A CA 1
ATOM 1344 C C . THR A 1 184 ? -15.057 0.172 6.249 1.00 96.69 184 THR A C 1
ATOM 1346 O O . THR A 1 184 ? -14.318 1.028 5.771 1.00 96.69 184 THR A O 1
ATOM 1349 N N . ILE A 1 185 ? -15.501 -0.886 5.575 1.00 95.19 185 ILE A N 1
ATOM 1350 C CA . ILE A 1 185 ? -15.343 -1.058 4.131 1.00 95.19 185 ILE A CA 1
ATOM 1351 C C . ILE A 1 185 ? -16.734 -0.986 3.515 1.00 95.19 185 ILE A C 1
ATOM 1353 O O . ILE A 1 185 ? -17.630 -1.724 3.943 1.00 95.19 185 ILE A O 1
ATOM 1357 N N . SER A 1 186 ? -16.905 -0.111 2.531 1.00 94.00 186 SER A N 1
ATOM 1358 C CA . SER A 1 186 ? -18.144 0.061 1.773 1.00 94.00 186 SER A CA 1
ATOM 1359 C C . SER A 1 186 ? -17.954 -0.305 0.305 1.00 94.00 186 SER A C 1
ATOM 1361 O O . SER A 1 186 ? -16.857 -0.153 -0.228 1.00 94.00 186 SER A O 1
ATOM 1363 N N . ASP A 1 187 ? -19.019 -0.789 -0.332 1.00 91.44 187 ASP A N 1
ATOM 1364 C CA . ASP A 1 187 ? -19.054 -1.029 -1.778 1.00 91.44 187 ASP A CA 1
ATOM 1365 C C . ASP A 1 187 ? -19.231 0.268 -2.592 1.00 91.44 187 ASP A C 1
ATOM 1367 O O . ASP A 1 187 ? -19.293 1.373 -2.044 1.00 91.44 187 ASP A O 1
ATOM 1371 N N . ASP A 1 188 ? -19.341 0.123 -3.913 1.00 88.06 188 ASP A N 1
ATOM 1372 C CA . ASP A 1 188 ? -19.521 1.209 -4.882 1.00 88.06 188 ASP A CA 1
ATOM 1373 C C . ASP A 1 188 ? -20.806 2.033 -4.674 1.00 88.06 188 ASP A C 1
ATOM 1375 O O . ASP A 1 188 ? -20.875 3.199 -5.071 1.00 88.06 188 ASP A O 1
ATOM 1379 N N . ASN A 1 189 ? -21.813 1.469 -4.002 1.00 88.38 189 ASN A N 1
ATOM 1380 C CA . ASN A 1 189 ? -23.056 2.157 -3.648 1.00 88.38 189 ASN A CA 1
ATOM 1381 C C . ASN A 1 189 ? -22.949 2.908 -2.310 1.00 88.38 189 ASN A C 1
ATOM 1383 O O . ASN A 1 189 ? -23.879 3.624 -1.924 1.00 88.38 189 ASN A O 1
ATOM 1387 N N . GLY A 1 190 ? -21.819 2.768 -1.611 1.00 87.25 190 GLY A N 1
ATOM 1388 C CA . GLY A 1 190 ? -21.579 3.308 -0.277 1.00 87.25 190 GLY A CA 1
ATOM 1389 C C . GLY A 1 190 ? -22.147 2.438 0.847 1.00 87.25 190 GLY A C 1
ATOM 1390 O O . GLY A 1 190 ? -22.082 2.843 2.014 1.00 87.25 190 GLY A O 1
ATOM 1391 N N . ASP A 1 191 ? -22.681 1.255 0.536 1.00 91.00 191 ASP A N 1
ATOM 1392 C CA . ASP A 1 191 ? -23.240 0.355 1.538 1.00 91.00 191 ASP A CA 1
ATOM 1393 C C . ASP A 1 191 ? -22.104 -0.356 2.295 1.00 91.00 191 ASP A C 1
ATOM 1395 O O . ASP A 1 191 ? -21.191 -0.907 1.675 1.00 91.00 191 ASP A O 1
ATOM 1399 N N . PRO A 1 192 ? -22.114 -0.361 3.644 1.00 92.94 192 PRO A N 1
ATOM 1400 C CA . PRO A 1 192 ? -21.058 -0.997 4.419 1.00 92.94 192 PRO A CA 1
ATOM 1401 C C . PRO A 1 192 ? -21.134 -2.521 4.279 1.00 92.94 192 PRO A C 1
ATOM 1403 O O . PRO A 1 192 ? -22.096 -3.153 4.724 1.00 92.94 192 PRO A O 1
ATOM 1406 N N . VAL A 1 193 ? -20.084 -3.117 3.714 1.00 93.25 193 VAL A N 1
ATOM 1407 C CA . VAL A 1 193 ? -19.931 -4.573 3.552 1.00 93.25 193 VAL A CA 1
ATOM 1408 C C . VAL A 1 193 ? -19.131 -5.206 4.689 1.00 93.25 193 VAL A C 1
ATOM 1410 O O . VAL A 1 193 ? -19.274 -6.398 4.963 1.00 93.25 193 VAL A O 1
ATOM 1413 N N . PHE A 1 194 ? -18.320 -4.415 5.394 1.00 94.69 194 PHE A N 1
ATOM 1414 C CA . PHE A 1 194 ? -17.552 -4.857 6.554 1.00 94.69 194 PHE A CA 1
ATOM 1415 C C . PHE A 1 194 ? -17.367 -3.719 7.558 1.00 94.69 194 PHE A C 1
ATOM 1417 O O . PHE A 1 194 ? -17.186 -2.565 7.177 1.00 94.69 194 PHE A O 1
ATOM 1424 N N . ALA A 1 195 ? -17.379 -4.044 8.852 1.00 95.44 195 ALA A N 1
ATOM 1425 C CA . ALA A 1 195 ? -17.024 -3.103 9.906 1.00 95.44 195 ALA A CA 1
ATOM 1426 C C . ALA A 1 195 ? -16.384 -3.831 11.092 1.00 95.44 195 ALA A C 1
ATOM 1428 O O . ALA A 1 195 ? -16.914 -4.841 11.570 1.00 95.44 195 ALA A O 1
ATOM 1429 N N . HIS A 1 196 ? -15.265 -3.313 11.596 1.00 96.50 196 HIS A N 1
ATOM 1430 C CA . HIS A 1 196 ? -14.566 -3.904 12.735 1.00 96.50 196 HIS A CA 1
ATOM 1431 C C . HIS A 1 196 ? -13.778 -2.883 13.556 1.00 96.50 196 HIS A C 1
ATOM 1433 O O . HIS A 1 196 ? -13.492 -1.772 13.115 1.00 96.50 196 HIS A O 1
ATOM 1439 N N . THR A 1 197 ? -13.430 -3.276 14.779 1.00 97.19 197 THR A N 1
ATOM 1440 C CA . THR A 1 197 ? -12.589 -2.496 15.691 1.00 97.19 197 THR A CA 1
ATOM 1441 C C . THR A 1 197 ? -11.747 -3.419 16.554 1.00 97.19 197 THR A C 1
ATOM 1443 O O . THR A 1 197 ? -12.155 -4.545 16.855 1.00 97.19 197 THR A O 1
ATOM 1446 N N . LEU A 1 198 ? -10.602 -2.920 17.012 1.00 96.56 198 LEU A N 1
ATOM 1447 C CA . LEU A 1 198 ? -9.832 -3.556 18.066 1.00 96.56 198 LEU A CA 1
ATOM 1448 C C . LEU A 1 198 ? -10.401 -3.155 19.433 1.00 96.56 198 LEU A C 1
ATOM 1450 O O . LEU A 1 198 ? -10.124 -2.074 19.949 1.00 96.56 198 LEU A O 1
ATOM 1454 N N . ALA A 1 199 ? -11.206 -4.036 20.031 1.00 94.75 199 ALA A N 1
ATOM 1455 C CA . ALA A 1 199 ? -11.911 -3.737 21.280 1.00 94.75 199 ALA A CA 1
ATOM 1456 C C . ALA A 1 199 ? -10.984 -3.556 22.499 1.00 94.75 199 ALA A C 1
ATOM 1458 O O . ALA A 1 199 ? -11.327 -2.814 23.419 1.00 94.75 199 ALA A O 1
ATOM 1459 N N . ALA A 1 200 ? -9.849 -4.260 22.532 1.00 93.50 200 ALA A N 1
ATOM 1460 C CA . ALA A 1 200 ? -8.838 -4.185 23.585 1.00 93.50 200 ALA A CA 1
ATOM 1461 C C . ALA A 1 200 ? -7.506 -4.783 23.100 1.00 93.50 200 ALA A C 1
ATOM 1463 O O . ALA A 1 200 ? -7.492 -5.577 22.161 1.00 93.50 200 ALA A O 1
ATOM 1464 N N . GLY A 1 201 ? -6.417 -4.477 23.809 1.00 94.31 201 GLY A N 1
ATOM 1465 C CA . GLY A 1 201 ? -5.078 -4.986 23.508 1.00 94.31 201 GLY A CA 1
ATOM 1466 C C . GLY A 1 201 ? -4.333 -4.138 22.479 1.00 94.31 201 GLY A C 1
ATOM 1467 O O . GLY A 1 201 ? -4.851 -3.135 22.002 1.00 94.31 201 GLY A O 1
ATOM 1468 N N . SER A 1 202 ? -3.098 -4.540 22.175 1.00 94.25 202 SER A N 1
ATOM 1469 C CA . SER A 1 202 ? -2.218 -3.825 21.238 1.00 94.25 202 SER A CA 1
ATOM 1470 C C . SER A 1 202 ? -2.332 -4.309 19.798 1.00 94.25 202 SER A C 1
ATOM 1472 O O . SER A 1 202 ? -1.898 -3.606 18.895 1.00 94.25 202 SER A O 1
ATOM 1474 N N . THR A 1 203 ? -2.855 -5.515 19.567 1.00 95.50 203 THR A N 1
ATOM 1475 C CA . THR A 1 203 ? -2.969 -6.099 18.228 1.00 95.50 203 THR A CA 1
ATOM 1476 C C . THR A 1 203 ? -4.204 -6.984 18.109 1.00 95.50 203 THR A C 1
ATOM 1478 O O . THR A 1 203 ? -4.663 -7.576 19.088 1.00 95.50 203 THR A O 1
ATOM 1481 N N . GLY A 1 204 ? -4.730 -7.106 16.894 1.00 94.62 204 GLY A N 1
ATOM 1482 C CA . GLY A 1 204 ? -5.766 -8.073 16.551 1.00 94.62 204 GLY A CA 1
ATOM 1483 C C . GLY A 1 204 ? -5.779 -8.358 15.058 1.00 94.62 204 GLY A C 1
ATOM 1484 O O . GLY A 1 204 ? -5.361 -7.522 14.263 1.00 94.62 204 GLY A O 1
ATOM 1485 N N . THR A 1 205 ? -6.262 -9.535 14.677 1.00 95.44 205 THR A N 1
ATOM 1486 C CA . THR A 1 205 ? -6.414 -9.922 13.274 1.00 95.44 205 THR A CA 1
ATOM 1487 C C . THR A 1 205 ? -7.813 -10.453 13.019 1.00 95.44 205 THR A C 1
ATOM 1489 O O . THR A 1 205 ? -8.450 -11.028 13.905 1.00 95.44 205 THR A O 1
ATOM 1492 N N . THR A 1 206 ? -8.316 -10.232 11.810 1.00 94.31 206 THR A N 1
ATOM 1493 C CA . THR A 1 206 ? -9.602 -10.773 11.373 1.00 94.31 206 THR A CA 1
ATOM 1494 C C . THR A 1 206 ? -9.641 -10.918 9.858 1.00 94.31 206 THR A C 1
ATOM 1496 O O . THR A 1 206 ? -8.819 -10.346 9.145 1.00 94.31 206 THR A O 1
ATOM 1499 N N . THR A 1 207 ? -10.587 -11.704 9.366 1.00 92.50 207 THR A N 1
ATOM 1500 C CA . THR A 1 207 ? -10.726 -12.051 7.951 1.00 92.50 207 THR A CA 1
ATOM 1501 C C . THR A 1 207 ? -11.937 -11.363 7.358 1.00 92.50 207 THR A C 1
ATOM 1503 O O . THR A 1 207 ? -13.001 -11.331 7.981 1.00 92.50 207 THR A O 1
ATOM 1506 N N . ILE A 1 208 ? -11.794 -10.866 6.138 1.00 91.38 208 ILE A N 1
ATOM 1507 C CA . ILE A 1 208 ? -12.832 -10.131 5.426 1.00 91.38 208 ILE A CA 1
ATOM 1508 C C . ILE A 1 208 ? -13.159 -10.882 4.144 1.00 91.38 208 ILE A C 1
ATOM 1510 O O . ILE A 1 208 ? -12.262 -11.175 3.357 1.00 91.38 208 ILE A O 1
ATOM 1514 N N . SER A 1 209 ? -14.445 -11.141 3.922 1.00 90.75 209 SER A N 1
ATOM 1515 C CA . SER A 1 209 ? -14.956 -11.647 2.650 1.00 90.75 209 SER A CA 1
ATOM 1516 C C . SER A 1 209 ? -15.387 -10.495 1.751 1.00 90.75 209 SER A C 1
ATOM 1518 O O . SER A 1 209 ? -16.377 -9.822 2.040 1.00 90.75 209 SER A O 1
ATOM 1520 N N . ILE A 1 210 ? -14.703 -10.313 0.626 1.00 88.06 210 ILE A N 1
ATOM 1521 C CA . ILE A 1 210 ? -15.099 -9.377 -0.426 1.00 88.06 210 ILE A CA 1
ATOM 1522 C C . ILE A 1 210 ? -16.053 -10.093 -1.389 1.00 88.06 210 ILE A C 1
ATOM 1524 O O . ILE A 1 210 ? -15.797 -11.218 -1.819 1.00 88.06 210 ILE A O 1
ATOM 1528 N N . ALA A 1 211 ? -17.192 -9.459 -1.685 1.00 81.38 211 ALA A N 1
ATOM 1529 C CA . ALA A 1 211 ? -18.249 -9.982 -2.559 1.00 81.38 211 ALA A CA 1
ATOM 1530 C C . ALA A 1 211 ? -18.847 -11.359 -2.159 1.00 81.38 211 ALA A C 1
ATOM 1532 O O . ALA A 1 211 ? -19.340 -12.105 -3.006 1.00 81.38 211 ALA A O 1
ATOM 1533 N N . GLY A 1 212 ? -18.889 -11.679 -0.856 1.00 64.56 212 GLY A N 1
ATOM 1534 C CA . GLY A 1 212 ? -19.782 -12.719 -0.314 1.00 64.56 212 GLY A CA 1
ATOM 1535 C C . GLY A 1 212 ? -19.270 -14.168 -0.310 1.00 64.56 212 GLY A C 1
ATOM 1536 O O . GLY A 1 212 ? -20.086 -15.091 -0.289 1.00 64.56 212 GLY A O 1
ATOM 1537 N N . GLY A 1 213 ? -17.951 -14.387 -0.304 1.00 66.56 213 GLY A N 1
ATOM 1538 C CA . GLY A 1 213 ? -17.335 -15.710 -0.104 1.00 66.56 213 GLY A CA 1
ATOM 1539 C C . GLY A 1 213 ? -17.240 -16.158 1.364 1.00 66.56 213 GLY A C 1
ATOM 1540 O O . GLY A 1 213 ? -17.370 -15.355 2.288 1.00 66.56 213 GLY A O 1
ATOM 1541 N N . ASP A 1 214 ? -16.987 -17.449 1.592 1.00 69.62 214 ASP A N 1
ATOM 1542 C CA . ASP A 1 214 ? -16.626 -17.975 2.913 1.00 69.62 214 ASP A CA 1
ATOM 1543 C C . ASP A 1 214 ? -15.104 -17.891 3.105 1.00 69.62 214 ASP A C 1
ATOM 1545 O O . ASP A 1 214 ? -14.354 -18.576 2.412 1.00 69.62 214 ASP A O 1
ATOM 1549 N N . CYS A 1 215 ? -14.663 -17.048 4.041 1.00 74.75 215 CYS A N 1
ATOM 1550 C CA . CYS A 1 215 ? -13.257 -16.889 4.422 1.00 74.75 215 CYS A CA 1
ATOM 1551 C C . CYS A 1 215 ? -12.923 -17.620 5.729 1.00 74.75 215 CYS A C 1
ATOM 1553 O O . CYS A 1 215 ? -11.956 -17.260 6.397 1.00 74.75 215 CYS A O 1
ATOM 1555 N N . SER A 1 216 ? -13.717 -18.628 6.118 1.00 62.09 216 SER A N 1
ATOM 1556 C CA . SER A 1 216 ? -13.597 -19.334 7.401 1.00 62.09 216 SER A CA 1
ATOM 1557 C C . SER A 1 216 ? -12.310 -20.141 7.607 1.00 62.09 216 SER A C 1
ATOM 1559 O O . SER A 1 216 ? -12.210 -20.826 8.626 1.00 62.09 216 SER A O 1
ATOM 1561 N N . ASP A 1 217 ? -11.296 -20.013 6.740 1.00 45.94 217 ASP A N 1
ATOM 1562 C CA . ASP A 1 217 ? -9.950 -20.486 7.061 1.00 45.94 217 ASP A CA 1
ATOM 1563 C C . ASP A 1 217 ? -8.803 -19.888 6.203 1.00 45.94 217 ASP A C 1
ATOM 1565 O O . ASP A 1 217 ? -8.492 -20.422 5.138 1.00 45.94 217 ASP A O 1
ATOM 1569 N N . PRO A 1 218 ? -8.091 -18.840 6.659 1.00 45.97 218 PRO A N 1
ATOM 1570 C CA . PRO A 1 218 ? -6.750 -18.509 6.166 1.00 45.97 218 PRO A CA 1
ATOM 1571 C C . PRO A 1 218 ? -5.628 -19.131 7.024 1.00 45.97 218 PRO A C 1
ATOM 1573 O O . PRO A 1 218 ? -4.452 -18.872 6.780 1.00 45.97 218 PRO A O 1
ATOM 1576 N N . GLY A 1 219 ? -5.960 -19.945 8.034 1.00 38.62 219 GLY A N 1
ATOM 1577 C CA . GLY A 1 219 ? -5.020 -20.550 8.976 1.00 38.62 219 GLY A CA 1
ATOM 1578 C C . GLY A 1 219 ? -5.754 -21.408 10.013 1.00 38.62 219 GLY A C 1
ATOM 1579 O O . GLY A 1 219 ? -6.311 -20.878 10.973 1.00 38.62 219 GLY A O 1
ATOM 1580 N N . GLY A 1 220 ? -5.734 -22.730 9.806 1.00 34.59 220 GLY A N 1
ATOM 1581 C CA . GLY A 1 220 ? -6.600 -23.720 10.457 1.00 34.59 220 GLY A CA 1
ATOM 1582 C C . GLY A 1 220 ? -6.900 -23.487 11.935 1.00 34.59 220 GLY A C 1
ATOM 1583 O O . GLY A 1 220 ? -6.024 -23.616 12.791 1.00 34.59 220 GLY A O 1
ATOM 1584 N N . GLY A 1 221 ? -8.174 -23.241 12.248 1.00 33.00 221 GLY A N 1
ATOM 1585 C CA . GLY A 1 221 ? -8.618 -23.070 13.631 1.00 33.00 221 GLY A CA 1
ATOM 1586 C C . GLY A 1 221 ? -10.101 -22.765 13.809 1.00 33.00 221 GLY A C 1
ATOM 1587 O O . GLY A 1 221 ? -10.451 -21.821 14.509 1.00 33.00 221 GLY A O 1
ATOM 1588 N N . GLY A 1 222 ? -10.992 -23.553 13.205 1.00 30.66 222 GLY A N 1
ATOM 1589 C CA . GLY A 1 222 ? -12.430 -23.422 13.453 1.00 30.66 222 GLY A CA 1
ATOM 1590 C C . GLY A 1 222 ? -12.832 -23.781 14.903 1.00 30.66 222 GLY A C 1
ATOM 1591 O O . GLY A 1 222 ? -12.321 -24.757 15.463 1.00 30.66 222 GLY A O 1
ATOM 1592 N N . PRO A 1 223 ? -13.781 -23.055 15.530 1.00 46.50 223 PRO A N 1
ATOM 1593 C CA . PRO A 1 223 ? -14.299 -23.369 16.858 1.00 46.50 223 PRO A CA 1
ATOM 1594 C C . PRO A 1 223 ? -15.367 -24.471 16.777 1.00 46.50 223 PRO A C 1
ATOM 1596 O O . PRO A 1 223 ? -16.500 -24.239 16.363 1.00 46.50 223 PRO A O 1
ATOM 1599 N N . GLY A 1 224 ? -15.018 -25.683 17.208 1.00 36.28 224 GLY A N 1
ATOM 1600 C CA . GLY A 1 224 ? -15.934 -26.824 17.272 1.00 36.28 224 GLY A CA 1
ATOM 1601 C C . GLY A 1 224 ? -15.986 -27.446 18.662 1.00 36.28 224 GLY A C 1
ATOM 1602 O O . GLY A 1 224 ? -15.301 -28.426 18.940 1.00 36.28 224 GLY A O 1
ATOM 1603 N N . GLY A 1 225 ? -16.816 -26.893 19.545 1.00 36.66 225 GLY A N 1
ATOM 1604 C CA . GLY A 1 225 ? -17.272 -27.608 20.732 1.00 36.66 225 GLY A CA 1
ATOM 1605 C C . GLY A 1 225 ? -18.292 -28.679 20.340 1.00 36.66 225 GLY A C 1
ATOM 1606 O O . GLY A 1 225 ? -19.332 -28.360 19.774 1.00 36.66 225 GLY A O 1
ATOM 1607 N N . GLY A 1 226 ? -18.013 -29.940 20.670 1.00 32.19 226 GLY A N 1
ATOM 1608 C CA . GLY A 1 226 ? -18.964 -31.046 20.534 1.00 32.19 226 GLY A CA 1
ATOM 1609 C C . GLY A 1 226 ? -18.257 -32.394 20.473 1.00 32.19 226 GLY A C 1
ATOM 1610 O O . GLY A 1 226 ? -17.742 -32.775 19.431 1.00 32.19 226 GLY A O 1
ATOM 1611 N N . GLY A 1 227 ? -18.194 -33.102 21.602 1.00 42.41 227 GLY A N 1
ATOM 1612 C CA . GLY A 1 227 ? -17.521 -34.396 21.700 1.00 42.41 227 GLY A CA 1
ATOM 1613 C C . GLY A 1 227 ? -18.171 -35.495 20.854 1.00 42.41 227 GLY A C 1
ATOM 1614 O O . GLY A 1 227 ? -19.395 -35.581 20.770 1.00 42.41 227 GLY A O 1
ATOM 1615 N N . GLY A 1 228 ? -17.334 -36.374 20.299 1.00 33.28 228 GLY A N 1
ATOM 1616 C CA . GLY A 1 228 ? -17.757 -37.622 19.669 1.00 33.28 228 GLY A CA 1
ATOM 1617 C C . GLY A 1 228 ? -16.745 -38.166 18.660 1.00 33.28 228 GLY A C 1
ATOM 1618 O O . GLY A 1 228 ? -16.761 -37.755 17.512 1.00 33.28 228 GLY A O 1
ATOM 1619 N N . ASP A 1 229 ? -15.955 -39.143 19.112 1.00 33.19 229 ASP A N 1
ATOM 1620 C CA . ASP A 1 229 ? -15.177 -40.132 18.340 1.00 33.19 229 ASP A CA 1
ATOM 1621 C C . ASP A 1 229 ? -13.805 -39.714 17.732 1.00 33.19 229 ASP A C 1
ATOM 1623 O O . ASP A 1 229 ? -13.737 -38.829 16.878 1.00 33.19 229 ASP A O 1
ATOM 1627 N N . PRO A 1 230 ? -12.675 -40.346 18.134 1.00 35.28 230 PRO A N 1
ATOM 1628 C CA . PRO A 1 230 ? -11.357 -40.078 17.568 1.00 35.28 230 PRO A CA 1
ATOM 1629 C C . PRO A 1 230 ? -11.078 -40.902 16.302 1.00 35.28 230 PRO A C 1
ATOM 1631 O O . PRO A 1 230 ? -11.006 -42.128 16.345 1.00 35.28 230 PRO A O 1
ATOM 1634 N N . GLY A 1 231 ? -10.756 -40.197 15.214 1.00 45.56 231 GLY A N 1
ATOM 1635 C CA . GLY A 1 231 ? -10.004 -40.730 14.077 1.00 45.56 231 GLY A CA 1
ATOM 1636 C C . GLY A 1 231 ? -10.856 -41.193 12.898 1.00 45.56 231 GLY A C 1
ATOM 1637 O O . GLY A 1 231 ? -11.343 -42.316 12.889 1.00 45.56 231 GLY A O 1
ATOM 1638 N N . THR A 1 232 ? -10.976 -40.338 11.876 1.00 43.31 232 THR A N 1
ATOM 1639 C CA . THR A 1 232 ? -10.956 -40.662 10.428 1.00 43.31 232 THR A CA 1
ATOM 1640 C C . THR A 1 232 ? -11.349 -39.416 9.620 1.00 43.31 232 THR A C 1
ATOM 1642 O O . THR A 1 232 ? -12.498 -39.219 9.247 1.00 43.31 232 THR A O 1
ATOM 1645 N N . GLY A 1 233 ? -10.370 -38.557 9.336 1.00 33.00 233 GLY A N 1
ATOM 1646 C CA . GLY A 1 233 ? -10.504 -37.441 8.396 1.00 33.00 233 GLY A CA 1
ATOM 1647 C C . GLY A 1 233 ? -9.122 -37.031 7.871 1.00 33.00 233 GLY A C 1
ATOM 1648 O O . GLY A 1 233 ? -8.169 -37.068 8.652 1.00 33.00 233 GLY A O 1
ATOM 1649 N N . PRO A 1 234 ? -8.968 -36.713 6.571 1.00 41.88 234 PRO A N 1
ATOM 1650 C CA . PRO A 1 234 ? -7.673 -36.472 5.942 1.00 41.88 234 PRO A CA 1
ATOM 1651 C C . PRO A 1 234 ? -7.186 -35.051 6.254 1.00 41.88 234 PRO A C 1
ATOM 1653 O O . PRO A 1 234 ? -7.305 -34.144 5.443 1.00 41.88 234 PRO A O 1
ATOM 1656 N N . GLY A 1 235 ? -6.651 -34.867 7.457 1.00 33.22 235 GLY A N 1
ATOM 1657 C CA . GLY A 1 235 ? -5.896 -33.685 7.859 1.00 33.22 235 GLY A CA 1
ATOM 1658 C C . GLY A 1 235 ? -4.571 -34.148 8.444 1.00 33.22 235 GLY A C 1
ATOM 1659 O O . GLY A 1 235 ? -4.536 -34.698 9.544 1.00 33.22 235 GLY A O 1
ATOM 1660 N N . GLY A 1 236 ? -3.490 -34.003 7.680 1.00 33.94 236 GLY A N 1
ATOM 1661 C CA . GLY A 1 236 ? -2.139 -34.251 8.168 1.00 33.94 236 GLY A CA 1
ATOM 1662 C C . GLY A 1 236 ? -1.782 -33.194 9.205 1.00 33.94 236 GLY A C 1
ATOM 1663 O O . GLY A 1 236 ? -1.515 -32.052 8.854 1.00 33.94 236 GLY A O 1
ATOM 1664 N N . GLY A 1 237 ? -1.810 -33.560 10.483 1.00 33.69 237 GLY A N 1
ATOM 1665 C CA . GLY A 1 237 ? -1.211 -32.744 11.531 1.00 33.69 237 GLY A CA 1
ATOM 1666 C C . GLY A 1 237 ? 0.312 -32.782 11.416 1.00 33.69 237 GLY A C 1
ATOM 1667 O O . GLY A 1 237 ? 0.885 -33.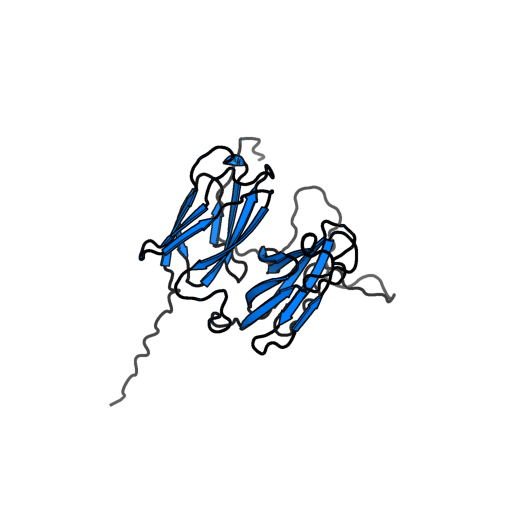840 11.148 1.00 33.69 237 GLY A O 1
ATOM 1668 N N . CYS A 1 238 ? 0.969 -31.649 11.659 1.00 36.66 238 CYS A N 1
ATOM 1669 C CA . CYS A 1 238 ? 2.414 -31.591 11.850 1.00 36.66 238 CYS A CA 1
ATOM 1670 C C . CYS A 1 238 ? 2.780 -32.421 13.090 1.00 36.66 238 CYS A C 1
ATOM 1672 O O . CYS A 1 238 ? 2.709 -31.949 14.225 1.00 36.66 238 CYS A O 1
ATOM 1674 N N . SER A 1 239 ? 3.139 -33.690 12.897 1.00 43.38 239 SER A N 1
ATOM 1675 C CA . SER A 1 239 ? 3.799 -34.474 13.935 1.00 43.38 239 SER A CA 1
ATOM 1676 C C . SER A 1 239 ? 5.221 -33.944 14.085 1.00 43.38 239 SER A C 1
ATOM 1678 O O . SER A 1 239 ? 5.965 -33.929 13.108 1.00 43.38 239 SER A O 1
ATOM 1680 N N . GLY A 1 240 ? 5.585 -33.502 15.289 1.00 42.00 240 GLY A N 1
ATOM 1681 C CA . GLY A 1 240 ? 6.869 -32.863 15.575 1.00 42.00 240 GLY A CA 1
ATOM 1682 C C . GLY A 1 240 ? 8.093 -33.649 15.091 1.00 42.00 240 GLY A C 1
ATOM 1683 O O . GLY A 1 240 ? 8.523 -34.600 15.746 1.00 42.00 240 GLY A O 1
ATOM 1684 N N . ALA A 1 241 ? 8.691 -33.192 13.991 1.00 32.47 241 ALA A N 1
ATOM 1685 C CA . ALA A 1 241 ? 9.984 -33.641 13.489 1.00 32.47 241 ALA A CA 1
ATOM 1686 C C . ALA A 1 241 ? 10.950 -32.450 13.324 1.00 32.47 241 ALA A C 1
ATOM 1688 O O . ALA A 1 241 ? 10.533 -31.299 13.236 1.00 32.47 241 ALA A O 1
ATOM 1689 N N . ALA A 1 242 ? 12.245 -32.762 13.386 1.00 32.56 242 ALA A N 1
ATOM 1690 C CA . ALA A 1 242 ? 13.388 -31.854 13.527 1.00 32.56 242 ALA A CA 1
ATOM 1691 C C . ALA A 1 242 ? 13.634 -30.951 12.281 1.00 32.56 242 ALA A C 1
ATOM 1693 O O . ALA A 1 242 ? 12.971 -31.141 11.265 1.00 32.56 242 ALA A O 1
ATOM 1694 N N . PRO A 1 243 ? 14.552 -29.957 12.337 1.00 40.62 243 PRO A N 1
ATOM 1695 C CA . PRO A 1 243 ? 14.560 -28.833 11.402 1.00 40.62 243 PRO A CA 1
ATOM 1696 C C . PRO A 1 243 ? 15.020 -29.247 9.996 1.00 40.62 243 PRO A C 1
ATOM 1698 O O . PRO A 1 243 ? 16.115 -29.782 9.830 1.00 40.62 243 PRO A O 1
ATOM 1701 N N . GLY A 1 244 ? 14.173 -28.954 9.004 1.00 48.12 244 GLY A N 1
ATOM 1702 C CA . GLY A 1 244 ? 14.358 -29.267 7.584 1.00 48.12 244 GLY A CA 1
ATOM 1703 C C . GLY A 1 244 ? 13.395 -30.359 7.109 1.00 48.12 244 GLY A C 1
ATOM 1704 O O . GLY A 1 244 ? 13.728 -31.539 7.184 1.00 48.12 244 GLY A O 1
ATOM 1705 N N . GLY A 1 245 ? 12.205 -29.967 6.639 1.00 31.38 245 GLY A N 1
ATOM 1706 C CA . GLY A 1 245 ? 11.203 -30.897 6.106 1.00 31.38 245 GLY A CA 1
ATOM 1707 C C . GLY A 1 245 ? 9.777 -30.334 6.055 1.00 31.38 245 GLY A C 1
ATOM 1708 O O . GLY A 1 245 ? 8.960 -30.664 6.905 1.00 31.38 245 GLY A O 1
ATOM 1709 N N . ASP A 1 246 ? 9.531 -29.488 5.056 1.00 35.41 246 ASP A N 1
ATOM 1710 C CA . ASP A 1 246 ? 8.319 -29.391 4.226 1.00 35.41 246 ASP A CA 1
ATOM 1711 C C . ASP A 1 246 ? 6.958 -29.100 4.908 1.00 35.41 246 ASP A C 1
ATOM 1713 O O . ASP A 1 246 ? 6.212 -30.002 5.290 1.00 35.41 246 ASP A O 1
ATOM 1717 N N . CYS A 1 247 ? 6.551 -27.822 4.921 1.00 34.53 247 CYS A N 1
ATOM 1718 C CA . CYS A 1 247 ? 5.131 -27.452 4.945 1.00 34.53 247 CYS A CA 1
ATOM 1719 C C . CYS A 1 247 ? 4.588 -27.477 3.509 1.00 34.53 247 CYS A C 1
ATOM 1721 O O . CYS A 1 247 ? 5.042 -26.717 2.656 1.00 34.53 247 CYS A O 1
ATOM 1723 N N . ALA A 1 248 ? 3.601 -28.331 3.240 1.00 35.00 248 ALA A N 1
ATOM 1724 C CA . ALA A 1 248 ? 2.878 -28.336 1.975 1.00 35.00 248 ALA A CA 1
ATOM 1725 C C . ALA A 1 248 ? 1.918 -27.134 1.911 1.00 35.00 248 ALA A C 1
ATOM 1727 O O . ALA A 1 248 ? 0.776 -27.220 2.357 1.00 35.00 248 ALA A O 1
ATOM 1728 N N . ILE A 1 249 ? 2.390 -26.015 1.358 1.00 36.22 249 ILE A N 1
ATOM 1729 C CA . ILE A 1 249 ? 1.536 -24.927 0.870 1.00 36.22 249 ILE A CA 1
ATOM 1730 C C . ILE A 1 249 ? 1.177 -25.234 -0.586 1.00 36.22 249 ILE A C 1
ATOM 1732 O O . ILE A 1 249 ? 2.042 -25.505 -1.422 1.00 36.22 249 ILE A O 1
ATOM 1736 N N . ALA A 1 250 ? -0.119 -25.196 -0.892 1.00 33.31 250 ALA A N 1
ATOM 1737 C CA . ALA A 1 250 ? -0.624 -25.171 -2.255 1.00 33.31 250 ALA A CA 1
ATOM 1738 C C . ALA A 1 250 ? -0.230 -23.832 -2.899 1.00 33.31 250 ALA A C 1
ATOM 1740 O O . ALA A 1 250 ? -0.904 -22.826 -2.721 1.00 33.31 250 ALA A O 1
ATOM 1741 N N . GLY A 1 251 ? 0.907 -23.835 -3.594 1.00 30.50 251 GLY A N 1
ATOM 1742 C CA . GLY A 1 251 ? 1.443 -22.662 -4.287 1.00 30.50 251 GLY A CA 1
ATOM 1743 C C . GLY A 1 251 ? 2.736 -22.904 -5.069 1.00 30.50 251 GLY A C 1
ATOM 1744 O O . GLY A 1 251 ? 3.332 -21.950 -5.550 1.00 30.50 251 GLY A O 1
ATOM 1745 N N . CYS A 1 252 ? 3.189 -24.153 -5.244 1.00 26.20 252 CYS A N 1
ATOM 1746 C CA . CYS A 1 252 ? 4.304 -24.438 -6.149 1.00 26.20 252 CYS A CA 1
ATOM 1747 C C . CYS A 1 252 ? 3.853 -24.310 -7.613 1.00 26.20 252 CYS A C 1
ATOM 1749 O O . CYS A 1 252 ? 3.597 -25.308 -8.286 1.00 26.20 252 CYS A O 1
ATOM 1751 N N . ALA A 1 253 ? 3.790 -23.080 -8.118 1.00 25.91 253 ALA A N 1
ATOM 1752 C CA . ALA A 1 253 ? 4.196 -22.831 -9.489 1.00 25.91 253 ALA A CA 1
ATOM 1753 C C . ALA A 1 253 ? 5.727 -22.922 -9.510 1.00 25.91 253 ALA A C 1
ATOM 1755 O O . ALA A 1 253 ? 6.427 -22.129 -8.886 1.00 25.91 253 ALA A O 1
ATOM 1756 N N . CYS A 1 254 ? 6.253 -23.951 -10.167 1.00 27.94 254 CYS A N 1
ATOM 1757 C CA . CYS A 1 254 ? 7.645 -23.941 -10.579 1.00 27.94 254 CYS A CA 1
ATOM 1758 C C . CYS A 1 254 ? 7.788 -22.878 -11.673 1.00 27.94 254 CYS A C 1
ATOM 1760 O O . CYS A 1 254 ? 7.333 -23.120 -12.789 1.00 27.94 254 CYS A O 1
ATOM 1762 N N . ASP A 1 255 ? 8.429 -21.751 -11.373 1.00 28.78 255 ASP A N 1
ATOM 1763 C CA . ASP A 1 255 ? 9.103 -20.951 -12.396 1.00 28.78 255 ASP A CA 1
ATOM 1764 C C . ASP A 1 255 ? 10.610 -20.878 -12.096 1.00 28.78 255 ASP A C 1
ATOM 1766 O O . ASP A 1 255 ? 11.051 -20.891 -10.946 1.00 28.78 255 ASP A O 1
ATOM 1770 N N . GLY A 1 256 ? 11.406 -20.953 -13.159 1.00 31.22 256 GLY A N 1
ATOM 1771 C CA . GLY A 1 256 ? 12.791 -21.418 -13.197 1.00 31.22 256 GLY A CA 1
ATOM 1772 C C . GLY A 1 256 ? 13.867 -20.361 -12.968 1.00 31.22 256 GLY A C 1
ATOM 1773 O O . GLY A 1 256 ? 14.947 -20.494 -13.540 1.00 31.22 256 GLY A O 1
ATOM 1774 N N . TYR A 1 257 ? 13.623 -19.351 -12.134 1.00 30.22 257 TYR A N 1
ATOM 1775 C CA . TYR A 1 257 ? 14.621 -18.323 -11.818 1.00 30.22 257 TYR A CA 1
ATOM 1776 C C . TYR A 1 257 ? 14.789 -18.127 -10.308 1.00 30.22 257 TYR A C 1
ATOM 1778 O O . TYR A 1 257 ? 14.400 -17.121 -9.731 1.00 30.22 257 TYR A O 1
ATOM 1786 N N . THR A 1 258 ? 15.441 -19.086 -9.651 1.00 26.80 258 THR A N 1
ATOM 1787 C CA . THR A 1 258 ? 16.101 -18.833 -8.363 1.00 26.80 258 THR A CA 1
ATOM 1788 C C . THR A 1 258 ? 17.466 -18.199 -8.615 1.00 26.80 258 THR A C 1
ATOM 1790 O O . THR A 1 258 ? 18.400 -18.894 -9.028 1.00 26.80 258 THR A O 1
ATOM 1793 N N . PHE A 1 259 ? 17.614 -16.906 -8.325 1.00 29.52 259 PHE A N 1
ATOM 1794 C CA . PHE A 1 259 ? 18.928 -16.342 -8.030 1.00 29.52 259 PHE A CA 1
ATOM 1795 C C . PHE A 1 259 ? 19.348 -16.815 -6.639 1.00 29.52 259 PHE A C 1
ATOM 1797 O O . PHE A 1 259 ? 18.686 -16.560 -5.635 1.00 29.52 259 PHE A O 1
ATOM 1804 N N . ALA A 1 260 ? 20.441 -17.570 -6.595 1.00 24.97 260 ALA A N 1
ATOM 1805 C CA . ALA A 1 260 ? 21.054 -18.002 -5.356 1.00 24.97 260 ALA A CA 1
ATOM 1806 C C . ALA A 1 260 ? 21.743 -16.805 -4.687 1.00 24.97 260 ALA A C 1
ATOM 1808 O O . ALA A 1 260 ? 22.826 -16.397 -5.101 1.00 24.97 260 ALA A O 1
ATOM 1809 N N . ILE A 1 261 ? 21.154 -16.284 -3.615 1.00 30.91 261 ILE A N 1
ATOM 1810 C CA . ILE A 1 261 ? 21.911 -15.563 -2.589 1.00 30.91 261 ILE A CA 1
ATOM 1811 C C . ILE A 1 261 ? 22.749 -16.594 -1.826 1.00 30.91 261 ILE A C 1
ATOM 1813 O O . ILE A 1 261 ? 22.303 -17.210 -0.863 1.00 30.91 261 ILE A O 1
ATOM 1817 N N . THR A 1 262 ? 23.971 -16.842 -2.296 1.00 30.25 262 THR A N 1
ATOM 1818 C CA . THR A 1 262 ? 24.996 -17.526 -1.497 1.00 30.25 262 THR A CA 1
ATOM 1819 C C . THR A 1 262 ? 25.904 -16.508 -0.823 1.00 30.25 262 THR A C 1
ATOM 1821 O O . THR A 1 262 ? 26.642 -15.821 -1.530 1.00 30.25 262 THR A O 1
ATOM 1824 N N . PRO A 1 263 ? 26.016 -16.541 0.512 1.00 33.69 263 PRO A N 1
ATOM 1825 C CA . PRO A 1 263 ? 27.267 -16.305 1.198 1.00 33.69 263 PRO A CA 1
ATOM 1826 C C . PRO A 1 263 ? 27.885 -17.659 1.594 1.00 33.69 263 PRO A C 1
ATOM 1828 O O . PRO A 1 263 ? 27.356 -18.401 2.410 1.00 33.69 263 PRO A O 1
ATOM 1831 N N . GLU A 1 264 ? 29.015 -17.951 0.954 1.00 35.44 264 GLU A N 1
ATOM 1832 C CA . GLU A 1 264 ? 30.116 -18.834 1.369 1.00 35.44 264 GLU A CA 1
ATOM 1833 C C . GLU A 1 264 ? 29.896 -20.330 1.722 1.00 35.44 264 GLU A C 1
ATOM 1835 O O . GLU A 1 264 ? 29.163 -20.743 2.610 1.00 35.44 264 GLU A O 1
ATOM 1840 N N . ARG A 1 265 ? 30.701 -21.147 1.019 1.00 40.41 265 ARG A N 1
ATOM 1841 C CA . ARG A 1 265 ? 31.181 -22.514 1.308 1.00 40.41 265 ARG A CA 1
ATOM 1842 C C . ARG A 1 265 ? 30.825 -23.105 2.685 1.00 40.41 265 ARG A C 1
ATOM 1844 O O . ARG A 1 265 ? 31.397 -22.672 3.673 1.00 40.41 265 ARG A O 1
ATOM 1851 N N . ILE A 1 266 ? 30.171 -24.276 2.686 1.00 38.34 266 ILE A N 1
ATOM 1852 C CA . ILE A 1 266 ? 30.536 -25.471 3.483 1.00 38.34 266 ILE A CA 1
ATOM 1853 C C . ILE A 1 266 ? 29.884 -26.730 2.864 1.00 38.34 266 ILE A C 1
ATOM 1855 O O . ILE A 1 266 ? 28.682 -26.776 2.650 1.00 38.34 266 ILE A O 1
ATOM 1859 N N . GLY A 1 267 ? 30.708 -27.760 2.621 1.00 32.88 267 GLY A N 1
ATOM 1860 C CA . GLY A 1 267 ? 30.355 -29.184 2.764 1.00 32.88 267 GLY A CA 1
ATOM 1861 C C . GLY A 1 267 ? 29.476 -29.859 1.703 1.00 32.88 267 GLY A C 1
ATOM 1862 O O . GLY A 1 267 ? 28.263 -29.919 1.845 1.00 32.88 267 GLY A O 1
ATOM 1863 N N . GLN A 1 268 ? 30.103 -30.508 0.716 1.00 39.69 268 GLN A N 1
ATOM 1864 C CA . GLN A 1 268 ? 29.463 -31.564 -0.078 1.00 39.69 268 GLN A CA 1
ATOM 1865 C C . GLN A 1 268 ? 29.232 -32.821 0.779 1.00 39.69 268 GLN A C 1
ATOM 1867 O O . GLN A 1 268 ? 30.170 -33.288 1.427 1.00 39.69 268 GLN A O 1
ATOM 1872 N N . CYS A 1 269 ? 28.040 -33.415 0.696 1.00 31.14 269 CYS A N 1
ATOM 1873 C CA . CYS A 1 269 ? 27.821 -34.818 1.050 1.00 31.14 269 CYS A CA 1
ATOM 1874 C C . CYS A 1 269 ? 27.545 -35.623 -0.226 1.00 31.14 269 CYS A C 1
ATOM 1876 O O . CYS A 1 269 ? 26.672 -35.258 -1.015 1.00 31.14 269 CYS A O 1
ATOM 1878 N N . GLN A 1 270 ? 28.341 -36.680 -0.412 1.00 43.62 270 GLN A N 1
ATOM 1879 C CA . GLN A 1 270 ? 28.029 -37.830 -1.264 1.00 43.62 270 GLN A CA 1
ATOM 1880 C C . GLN A 1 270 ? 26.934 -38.687 -0.628 1.00 43.62 270 GLN A C 1
ATOM 1882 O O . GLN A 1 270 ? 26.870 -38.702 0.624 1.00 43.62 270 GLN A O 1
#

Foldseek 3Di:
DDDDPDDDPPPPDQQFFKKKKFWAADPQQVFKKKFKAALLRDTQDIDTPGDIDIDGGHWHKIKMKIFGPVQQWSPPIWIKMATPVDGDIDIDTGRGGGIDMDMDGDDDADQQDQPGADPQWGKKKKFKACAPPFVQKKKFKDDLNRTRDIDTHGDIGMHTDHFDKIKMKIFGNVQAWRNPIKIFMAGPVRHTQDIDTGRGGGIDMDMHGDPDDDPQDPDDDDDDDDDDDDDDDPDDDPDDDDPDDDDDDPDPPDDPDDDDPDDDDDDDDD

Nearest PDB structures (foldseek):
  8em5-assembly5_E  TM=5.605E-01  e=6.402E-01  Mycolicibacterium thermoresistibile
  7lzj-assembly1_C  TM=2.825E-01  e=1.321E+00  Klebsiella phage GH-K3
  7vyv-assembly1_B  TM=2.868E-01  e=2.335E+00  Klebsiella phage GH-K3

Sequence (270 aa):
MHLLLMAWSASAWAQCSNYAISMPDGDGDMEISWSLVDQDGVIWASGGAPYDAELCLPDGCYTLLMFDSGGDGWDGLDWDIEALDDNWSDHETLNNGGQDLEQLELGEGDCNNAADCPVGQAPYFIAVSPGAQPLQVSWSLSLNGVPISSGGGGGFDTLCLAPGCLVLTMQDSGGNGWQGAMLTISDDNGDPVFAHTLAAGSTGTTTISIAGGDCSDPGGGGPGGGGGDPGTGPGGGCSGAAPGGDCAIAGCACDGYTFAITPERIGQCQ